Protein AF-A0A7S2U208-F1 (afdb_monomer_lite)

Organism: NCBI:txid641309

pLDDT: me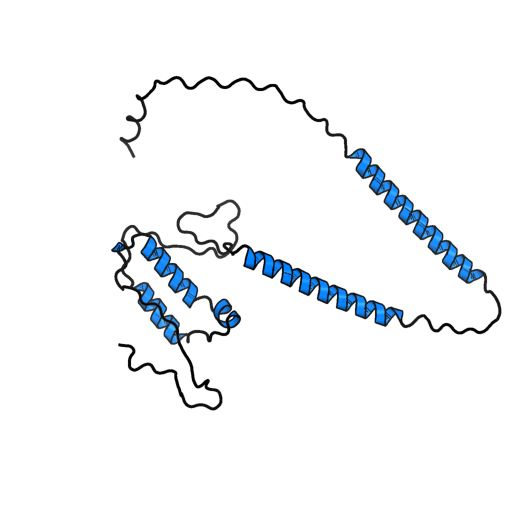an 74.58, std 19.65, range [35.47, 97.38]

Secondary structure (DSSP, 8-state):
--TT---BS--STT--SB---------SB-GGGTHHHHHHHHHHHHHHH-HHHHHHTTPPPPPHHHHHHHHHHHHT-B--TTPPPPEE-SS--TTT-S-TTEE-TT---HHHHHHHHHHHHHHHHHHHHHHHHHHHHHHTTS-----------HHHHHHHHHHHHHHHHHHHHHHHHHHHHHHTT---PPPPPPPPPPPPP--S---SSTTSSSS--

Structure (mmCIF, N/CA/C/O backbone):
data_AF-A0A7S2U208-F1
#
_entry.id   AF-A0A7S2U208-F1
#
loop_
_atom_site.group_PDB
_atom_site.id
_atom_site.type_symbol
_atom_site.label_atom_id
_atom_site.label_alt_id
_atom_site.label_comp_id
_atom_site.label_asym_id
_atom_site.label_entity_id
_atom_site.label_seq_id
_atom_site.pdbx_PDB_ins_code
_atom_site.Cartn_x
_atom_site.Cartn_y
_atom_site.Cartn_z
_atom_site.occupancy
_atom_site.B_iso_or_equiv
_atom_site.auth_seq_id
_atom_site.auth_comp_id
_atom_site.auth_asym_id
_atom_site.auth_atom_id
_atom_site.pdbx_PDB_model_num
ATOM 1 N N . ASP A 1 1 ? -1.502 -24.237 -1.518 1.00 57.03 1 ASP A N 1
ATOM 2 C CA . ASP A 1 1 ? -0.216 -24.923 -1.718 1.00 57.03 1 ASP A CA 1
ATOM 3 C C . ASP A 1 1 ? 0.587 -24.074 -2.691 1.00 57.03 1 ASP A C 1
ATOM 5 O O . ASP A 1 1 ? 0.055 -23.744 -3.741 1.00 57.03 1 ASP A O 1
ATOM 9 N N . TRP A 1 2 ? 1.779 -23.626 -2.290 1.00 66.19 2 TRP A N 1
ATOM 10 C CA . TRP A 1 2 ? 2.654 -22.746 -3.082 1.00 66.19 2 TRP A CA 1
ATOM 11 C C . TRP A 1 2 ? 3.864 -23.499 -3.655 1.00 66.19 2 TRP A C 1
ATOM 13 O O . TRP A 1 2 ? 4.744 -22.885 -4.250 1.00 66.19 2 TRP A O 1
ATOM 23 N N . SER A 1 3 ? 3.915 -24.827 -3.492 1.00 73.00 3 SER A N 1
ATOM 24 C CA . SER A 1 3 ? 5.051 -25.665 -3.899 1.00 73.00 3 SER A CA 1
ATOM 25 C C . SER A 1 3 ? 5.338 -25.653 -5.405 1.00 73.00 3 SER A C 1
ATOM 27 O O . SER A 1 3 ? 6.458 -25.944 -5.815 1.00 73.00 3 SER A O 1
ATOM 29 N N . SER A 1 4 ? 4.355 -25.287 -6.232 1.00 75.25 4 SER A N 1
ATOM 30 C CA . SER A 1 4 ? 4.497 -25.177 -7.687 1.00 75.25 4 SER A CA 1
ATOM 31 C C . SER A 1 4 ? 4.954 -23.797 -8.171 1.00 75.25 4 SER A C 1
ATOM 33 O O . SER A 1 4 ? 5.148 -23.618 -9.372 1.00 75.25 4 SER A O 1
ATOM 35 N N . VAL A 1 5 ? 5.088 -22.807 -7.282 1.00 79.25 5 VAL A N 1
ATOM 36 C CA . VAL A 1 5 ? 5.512 -21.453 -7.657 1.00 79.25 5 VAL A CA 1
ATOM 37 C C . VAL A 1 5 ? 7.029 -21.358 -7.547 1.00 79.25 5 VAL A C 1
ATOM 39 O O . VAL A 1 5 ? 7.582 -21.328 -6.451 1.00 79.25 5 VAL A O 1
ATOM 42 N N . ASN A 1 6 ? 7.701 -21.301 -8.698 1.00 83.12 6 ASN A N 1
ATOM 43 C CA . ASN A 1 6 ? 9.147 -21.136 -8.794 1.00 83.12 6 ASN A CA 1
ATOM 44 C C . ASN A 1 6 ? 9.487 -19.889 -9.622 1.00 83.12 6 ASN A C 1
ATOM 46 O O . ASN A 1 6 ? 9.074 -19.789 -10.776 1.00 83.12 6 ASN A O 1
ATOM 50 N N . LEU A 1 7 ? 10.260 -18.970 -9.036 1.00 85.00 7 LEU A N 1
ATOM 51 C CA . LEU A 1 7 ? 10.791 -17.780 -9.712 1.00 85.00 7 LEU A CA 1
ATOM 52 C C . LEU A 1 7 ? 12.325 -17.792 -9.841 1.00 85.00 7 LEU A C 1
ATOM 54 O O . LEU A 1 7 ? 12.908 -16.817 -10.313 1.00 85.00 7 LEU A O 1
ATOM 58 N N . TYR A 1 8 ? 12.990 -18.878 -9.442 1.00 87.12 8 TYR A N 1
ATOM 59 C CA . TYR A 1 8 ? 14.433 -19.036 -9.616 1.00 87.12 8 TYR A CA 1
ATOM 60 C C . TYR A 1 8 ? 14.748 -19.764 -10.922 1.00 87.12 8 TYR A C 1
ATOM 62 O O . TYR A 1 8 ? 13.994 -20.642 -11.348 1.00 87.12 8 TYR A O 1
ATOM 70 N N . ASP A 1 9 ? 15.893 -19.416 -11.511 1.00 87.88 9 ASP A N 1
ATOM 71 C CA . ASP A 1 9 ? 16.451 -20.029 -12.723 1.00 87.88 9 ASP A CA 1
ATOM 72 C C . ASP A 1 9 ? 15.465 -20.065 -13.904 1.00 87.88 9 ASP A C 1
ATOM 74 O O . ASP A 1 9 ? 15.378 -21.022 -14.675 1.00 87.88 9 ASP A O 1
ATOM 78 N N . LEU A 1 10 ? 14.664 -19.004 -14.023 1.00 89.69 10 LEU A N 1
ATOM 79 C CA . LEU A 1 10 ? 13.752 -18.847 -15.144 1.00 89.69 10 LEU A CA 1
ATOM 80 C C . LEU A 1 10 ? 14.535 -18.465 -16.413 1.00 89.69 10 LEU A C 1
ATOM 82 O O . LEU A 1 10 ? 15.453 -17.643 -16.350 1.00 89.69 10 LEU A O 1
ATOM 86 N N . PRO A 1 11 ? 14.168 -19.014 -17.585 1.00 90.38 11 PRO A N 1
ATOM 87 C CA . PRO A 1 11 ? 14.855 -18.710 -18.832 1.00 90.38 11 PRO A CA 1
ATOM 88 C C . PRO A 1 11 ? 14.636 -17.249 -19.253 1.00 90.38 11 PRO A C 1
ATOM 90 O O . PRO A 1 11 ? 13.583 -16.658 -19.006 1.00 90.38 11 PRO A O 1
ATOM 93 N N . GLY A 1 12 ? 15.621 -16.677 -19.943 1.00 89.38 12 GLY A N 1
ATOM 94 C CA . GLY A 1 12 ? 15.514 -15.370 -20.591 1.00 89.38 12 GLY A CA 1
ATOM 95 C C . GLY A 1 12 ? 16.779 -14.530 -20.455 1.00 89.38 12 GLY A C 1
ATOM 96 O O . GLY A 1 12 ? 17.390 -14.463 -19.394 1.00 89.38 12 GLY A O 1
ATOM 97 N N . ASP A 1 13 ? 17.140 -13.829 -21.529 1.00 91.94 13 ASP A N 1
ATOM 98 C CA . ASP A 1 13 ? 18.399 -13.071 -21.631 1.00 91.94 13 ASP A CA 1
ATOM 99 C C . ASP A 1 13 ? 18.510 -11.900 -20.636 1.00 91.94 13 ASP A C 1
ATOM 101 O O . ASP A 1 13 ? 19.591 -11.356 -20.423 1.00 91.94 13 ASP A O 1
ATOM 105 N N . LYS A 1 14 ? 17.384 -11.484 -20.042 1.00 90.62 14 LYS A N 1
ATOM 106 C CA . LYS A 1 14 ? 17.288 -10.397 -19.051 1.00 90.62 14 LYS A CA 1
ATOM 107 C C . LYS A 1 14 ? 16.678 -10.856 -17.727 1.00 90.62 14 LYS A C 1
ATOM 109 O O . LYS A 1 14 ? 16.269 -10.024 -16.919 1.00 90.62 14 LYS A O 1
ATOM 114 N N . THR A 1 15 ? 16.577 -12.162 -17.517 1.00 90.25 15 THR A N 1
ATOM 115 C CA . THR A 1 15 ? 15.981 -12.722 -16.310 1.00 90.25 15 THR A CA 1
ATOM 116 C C . THR A 1 15 ? 17.043 -12.815 -15.228 1.00 90.25 15 THR A C 1
ATOM 118 O O . THR A 1 15 ? 18.087 -13.438 -15.414 1.00 90.25 15 THR A O 1
ATOM 121 N N . TRP A 1 16 ? 16.789 -12.185 -14.082 1.00 90.44 16 TRP A N 1
ATOM 122 C CA . TRP A 1 16 ? 17.671 -12.350 -12.936 1.00 90.44 16 TRP A CA 1
ATOM 123 C C . TRP A 1 16 ? 17.490 -13.764 -12.351 1.00 90.44 16 TRP A C 1
ATOM 125 O O . TRP A 1 16 ? 16.359 -14.148 -12.040 1.00 90.44 16 TRP A O 1
ATOM 135 N N . PRO A 1 17 ? 18.568 -14.554 -12.185 1.00 89.56 17 PRO A N 1
ATOM 136 C CA . PRO A 1 17 ? 18.469 -15.982 -11.871 1.00 89.56 17 PRO A CA 1
ATOM 137 C C . PRO A 1 17 ? 17.915 -16.272 -10.471 1.00 89.56 17 PRO A C 1
ATOM 139 O O . PRO A 1 17 ? 17.424 -17.371 -10.222 1.00 89.56 17 PRO A O 1
ATOM 142 N N . ILE A 1 18 ? 17.973 -15.304 -9.550 1.00 89.75 18 ILE A N 1
ATOM 143 C CA . ILE A 1 18 ? 17.471 -15.458 -8.181 1.00 89.75 18 ILE A CA 1
ATOM 144 C C . ILE A 1 18 ? 16.407 -14.394 -7.916 1.00 89.75 18 ILE A C 1
ATOM 146 O O . ILE A 1 18 ? 16.704 -13.338 -7.361 1.00 89.75 18 ILE A O 1
ATOM 150 N N . THR A 1 19 ? 15.167 -14.669 -8.319 1.00 89.00 19 THR A N 1
ATOM 151 C CA . THR A 1 19 ? 14.027 -13.774 -8.083 1.00 89.00 19 THR A CA 1
ATOM 152 C C . THR A 1 19 ? 13.155 -14.316 -6.956 1.00 89.00 19 THR A C 1
ATOM 154 O O . THR A 1 19 ? 12.832 -15.499 -6.911 1.00 89.00 19 THR A O 1
ATOM 157 N N . LEU A 1 20 ? 12.782 -13.440 -6.027 1.00 86.38 20 LEU A N 1
ATOM 158 C CA . LEU A 1 20 ? 11.965 -13.740 -4.853 1.00 86.38 20 LEU A CA 1
ATOM 159 C C . LEU A 1 20 ? 10.721 -12.858 -4.860 1.00 86.38 20 LEU A C 1
ATOM 161 O O . LEU A 1 20 ? 10.756 -11.736 -5.362 1.00 86.38 20 LEU A O 1
ATOM 165 N N . PHE A 1 21 ? 9.651 -13.340 -4.237 1.00 86.19 21 PHE A N 1
ATOM 166 C CA . PHE A 1 21 ? 8.489 -12.525 -3.908 1.00 86.19 21 PHE A CA 1
ATOM 167 C C . PHE A 1 21 ? 8.187 -12.654 -2.417 1.00 86.19 21 PHE A C 1
ATOM 169 O O . PHE A 1 21 ? 8.301 -13.732 -1.833 1.00 86.19 21 PHE A O 1
ATOM 176 N N . SER A 1 22 ? 7.812 -11.536 -1.808 1.00 86.31 22 SER A N 1
ATOM 177 C CA . SER A 1 22 ? 7.333 -11.491 -0.430 1.00 86.31 22 SER A CA 1
ATOM 178 C C . SER A 1 22 ? 5.812 -11.598 -0.428 1.00 86.31 22 SER A C 1
ATOM 180 O O . SER A 1 22 ? 5.149 -11.047 -1.305 1.00 86.31 22 SER A O 1
ATOM 182 N N . TYR A 1 23 ? 5.254 -12.293 0.559 1.00 87.56 23 TYR A N 1
ATOM 183 C CA . TYR A 1 23 ? 3.812 -12.483 0.691 1.00 87.56 23 TYR A CA 1
ATOM 184 C C . TYR A 1 23 ? 3.360 -12.291 2.141 1.00 87.56 23 TYR A C 1
ATOM 186 O O . TYR A 1 23 ? 4.131 -12.474 3.085 1.00 87.56 23 TYR A O 1
ATOM 194 N N . PHE A 1 24 ? 2.079 -11.968 2.312 1.00 89.81 24 PHE A N 1
ATOM 195 C CA . PHE A 1 24 ? 1.411 -11.957 3.609 1.00 89.81 24 PHE A CA 1
ATOM 196 C C . PHE A 1 24 ? 0.579 -13.228 3.775 1.00 89.81 24 PHE A C 1
ATOM 198 O O . PHE A 1 24 ? -0.160 -13.613 2.871 1.00 89.81 24 PHE A O 1
ATOM 205 N N . TYR A 1 25 ? 0.663 -13.855 4.948 1.00 91.25 25 TYR A N 1
ATOM 206 C CA . TYR A 1 25 ? -0.319 -14.851 5.368 1.00 91.25 25 TYR A CA 1
ATOM 207 C C . TYR A 1 25 ? -1.372 -14.171 6.234 1.00 91.25 25 TYR A C 1
ATOM 209 O O . TYR A 1 25 ? -1.054 -13.620 7.287 1.00 91.25 25 TYR A O 1
ATOM 217 N N . VAL A 1 26 ? -2.621 -14.220 5.781 1.00 93.50 26 VAL A N 1
ATOM 218 C CA . VAL A 1 26 ? -3.759 -13.576 6.440 1.00 93.50 26 VAL A CA 1
ATOM 219 C C . VAL A 1 26 ? -4.861 -14.612 6.614 1.00 93.50 26 VAL A C 1
ATOM 221 O O . VAL A 1 26 ? -5.152 -15.375 5.693 1.00 93.50 26 VAL A O 1
ATOM 224 N N . SER A 1 27 ? -5.451 -14.666 7.808 1.00 94.88 27 SER A N 1
ATOM 225 C CA . SER A 1 27 ? -6.639 -15.488 8.052 1.00 94.88 27 SER A CA 1
ATOM 226 C C . SER A 1 27 ? -7.812 -14.937 7.245 1.00 94.88 27 SER A C 1
ATOM 228 O O . SER A 1 27 ? -8.020 -13.728 7.221 1.00 94.88 27 SER A O 1
ATOM 230 N N . GLN A 1 28 ? -8.600 -15.813 6.621 1.00 95.00 28 GLN A N 1
ATOM 231 C CA . GLN A 1 28 ? -9.834 -15.401 5.940 1.00 95.00 28 GLN A CA 1
ATOM 232 C C . GLN A 1 28 ? -10.878 -14.862 6.926 1.00 95.00 28 GLN A C 1
ATOM 234 O O . GLN A 1 28 ? -11.685 -14.008 6.568 1.00 95.00 28 GLN A O 1
ATOM 239 N N . ASP A 1 29 ? -10.831 -15.342 8.171 1.00 96.75 29 ASP A N 1
ATOM 240 C CA . ASP A 1 29 ? -11.661 -14.861 9.267 1.00 96.75 29 ASP A CA 1
ATOM 241 C C . ASP A 1 29 ? -10.842 -13.982 10.218 1.00 96.75 29 ASP A C 1
ATOM 243 O O . ASP A 1 29 ? -9.923 -14.459 10.897 1.00 96.75 29 ASP A O 1
ATOM 247 N N . LEU A 1 30 ? -11.176 -12.692 10.244 1.00 96.38 30 LEU A N 1
ATOM 248 C CA . LEU A 1 30 ? -10.582 -11.661 11.091 1.00 96.38 30 LEU A CA 1
ATOM 249 C C . LEU A 1 30 ? -11.565 -11.148 12.155 1.00 96.38 30 LEU A C 1
ATOM 251 O O . LEU A 1 30 ? -11.259 -10.160 12.825 1.00 96.38 30 LEU A O 1
ATOM 255 N N . ASN A 1 31 ? -12.713 -11.807 12.365 1.00 95.81 31 ASN A N 1
ATOM 256 C CA . ASN A 1 31 ? -13.724 -11.377 13.342 1.00 95.81 31 ASN A CA 1
ATOM 257 C C . ASN A 1 31 ? -13.141 -11.196 14.750 1.00 95.81 31 ASN A C 1
ATOM 259 O O . ASN A 1 31 ? -13.442 -10.227 15.439 1.00 95.81 31 ASN A O 1
ATOM 263 N N . ASN A 1 32 ? -12.232 -12.084 15.157 1.00 95.12 32 ASN A N 1
ATOM 264 C CA . ASN A 1 32 ? -11.614 -12.044 16.486 1.00 95.12 32 ASN A CA 1
ATOM 265 C C . ASN A 1 32 ? -10.656 -10.855 16.691 1.00 95.12 32 ASN A C 1
ATOM 267 O O . ASN A 1 32 ? -10.198 -10.626 17.810 1.00 95.12 32 ASN A O 1
ATOM 271 N N . LEU A 1 33 ? -10.323 -10.115 15.627 1.00 95.44 33 LEU A N 1
ATOM 272 C CA . LEU A 1 33 ? -9.437 -8.953 15.689 1.00 95.44 33 LEU A CA 1
ATOM 273 C C . LEU A 1 33 ? -10.192 -7.632 15.902 1.00 95.44 33 LEU A C 1
ATOM 275 O O . LEU A 1 33 ? -9.546 -6.602 16.092 1.00 95.44 33 LEU A O 1
ATOM 279 N N . ASN A 1 34 ? -11.530 -7.629 15.893 1.00 94.88 34 ASN A N 1
ATOM 280 C CA . ASN A 1 34 ? -12.344 -6.412 16.012 1.00 94.88 34 ASN A CA 1
ATOM 281 C C . ASN A 1 34 ? -11.878 -5.332 15.004 1.00 94.88 34 ASN A C 1
ATOM 283 O O . ASN A 1 34 ? -11.585 -5.629 13.843 1.00 94.88 34 ASN A O 1
ATOM 287 N N . GLN A 1 35 ? -11.729 -4.080 15.448 1.00 95.25 35 GLN A N 1
ATOM 288 C CA . GLN A 1 35 ? -11.224 -2.974 14.627 1.00 95.25 35 GLN A CA 1
ATOM 289 C C . GLN A 1 35 ? -9.832 -3.234 14.020 1.00 95.25 35 GLN A C 1
ATOM 291 O O . GLN A 1 35 ? -9.523 -2.716 12.947 1.00 95.25 35 GLN A O 1
ATOM 296 N N . THR A 1 36 ? -8.980 -4.044 14.659 1.00 95.50 36 THR A N 1
ATOM 297 C CA . THR A 1 36 ? -7.649 -4.369 14.123 1.00 95.50 36 THR A CA 1
ATOM 298 C C . THR A 1 36 ? -7.741 -5.122 12.795 1.00 95.50 36 THR A C 1
ATOM 300 O O . THR A 1 36 ? -6.876 -4.932 11.943 1.00 95.50 36 THR A O 1
ATOM 303 N N . GLY A 1 37 ? -8.807 -5.902 12.570 1.00 96.31 37 GLY A N 1
ATOM 304 C CA . GLY A 1 37 ? -9.058 -6.554 11.282 1.00 96.31 37 GLY A CA 1
ATOM 305 C C . GLY A 1 37 ? -9.211 -5.544 10.141 1.00 96.31 37 GLY A C 1
ATOM 306 O O . GLY A 1 37 ? -8.594 -5.708 9.090 1.00 96.31 37 GLY A O 1
ATOM 307 N N . GLN A 1 38 ? -9.940 -4.448 10.377 1.00 95.56 38 GLN A N 1
ATOM 308 C CA . GLN A 1 38 ? -10.099 -3.368 9.394 1.00 95.56 38 GLN A CA 1
ATOM 309 C C . GLN A 1 38 ? -8.794 -2.623 9.128 1.00 95.56 38 GLN A C 1
ATOM 311 O O . GLN A 1 38 ? -8.478 -2.306 7.982 1.00 95.56 38 GLN A O 1
ATOM 316 N N . VAL A 1 39 ? -8.003 -2.371 10.174 1.00 95.12 39 VAL A N 1
ATOM 317 C CA . VAL A 1 39 ? -6.682 -1.741 10.024 1.00 95.12 39 VAL A CA 1
ATOM 318 C C . VAL A 1 39 ? -5.755 -2.623 9.187 1.00 95.12 39 VAL A C 1
ATOM 320 O O . VAL A 1 39 ? -5.093 -2.119 8.282 1.00 95.12 39 VAL A O 1
ATOM 323 N N . LEU A 1 40 ? -5.737 -3.935 9.445 1.00 95.69 40 LEU A N 1
ATOM 324 C CA . LEU A 1 40 ? -4.938 -4.889 8.677 1.00 95.69 40 LEU A CA 1
ATOM 325 C C . LEU A 1 40 ? -5.372 -4.934 7.208 1.00 95.69 40 LEU A C 1
ATOM 327 O O . LEU A 1 40 ? -4.518 -4.840 6.329 1.00 95.69 40 LEU A O 1
ATOM 331 N N . LYS A 1 41 ? -6.682 -5.026 6.943 1.00 95.56 41 LYS A N 1
ATOM 332 C CA . LYS A 1 41 ? -7.229 -4.982 5.580 1.00 95.56 41 LYS A CA 1
ATOM 333 C C . LYS A 1 41 ? -6.757 -3.728 4.840 1.00 95.56 41 LYS A C 1
ATOM 335 O O . LYS A 1 41 ? -6.151 -3.835 3.780 1.00 95.56 41 LYS A O 1
ATOM 340 N N . THR A 1 42 ? -6.931 -2.566 5.464 1.00 94.62 42 THR A N 1
ATOM 341 C CA . THR A 1 42 ? -6.551 -1.268 4.884 1.00 94.62 42 THR A CA 1
ATOM 342 C C . THR A 1 42 ? -5.051 -1.183 4.600 1.00 94.62 42 THR A C 1
ATOM 344 O O . THR A 1 42 ? -4.640 -0.669 3.565 1.00 94.62 42 THR A O 1
ATOM 347 N N . MET A 1 43 ? -4.208 -1.704 5.499 1.00 92.19 43 MET A N 1
ATOM 348 C CA . MET A 1 43 ? -2.758 -1.743 5.295 1.00 92.19 43 MET A CA 1
ATOM 349 C C . MET A 1 43 ? -2.382 -2.568 4.058 1.00 92.19 43 MET A C 1
ATOM 351 O O . MET A 1 43 ? -1.527 -2.148 3.282 1.00 92.19 43 MET A O 1
ATOM 355 N N . ILE A 1 44 ? -3.003 -3.735 3.871 1.00 93.50 44 ILE A N 1
ATOM 356 C CA . ILE A 1 44 ? -2.703 -4.618 2.737 1.00 93.50 44 ILE A CA 1
ATOM 357 C C . ILE A 1 44 ? -3.182 -3.986 1.425 1.00 93.50 44 ILE A C 1
ATOM 359 O O . ILE A 1 44 ? -2.432 -3.993 0.449 1.00 93.50 44 ILE A O 1
ATOM 363 N N . GLU A 1 45 ? -4.384 -3.403 1.413 1.00 92.75 45 GLU A N 1
ATOM 364 C CA . GLU A 1 45 ? -4.920 -2.666 0.259 1.00 92.75 45 GLU A CA 1
ATOM 365 C C . GLU A 1 45 ? -3.990 -1.509 -0.130 1.00 92.75 45 GLU A C 1
ATOM 367 O O . GLU A 1 45 ? -3.601 -1.388 -1.290 1.00 92.75 45 GLU A O 1
ATOM 372 N N . TYR A 1 46 ? -3.535 -0.724 0.852 1.00 89.06 46 TYR A N 1
ATOM 373 C CA . TYR A 1 46 ? -2.606 0.383 0.622 1.00 89.06 46 TYR A CA 1
ATOM 374 C C . TYR A 1 46 ? -1.267 -0.072 0.027 1.00 89.06 46 TYR A C 1
ATOM 376 O O . TYR A 1 46 ? -0.766 0.535 -0.919 1.00 89.06 46 TYR A O 1
ATOM 384 N N . ILE A 1 47 ? -0.674 -1.152 0.547 1.00 87.75 47 ILE A N 1
ATOM 385 C CA . ILE A 1 47 ? 0.597 -1.686 0.027 1.00 87.75 47 ILE A CA 1
ATOM 386 C C . ILE A 1 47 ? 0.440 -2.168 -1.422 1.00 87.75 47 ILE A C 1
ATOM 388 O O . ILE A 1 47 ? 1.343 -1.986 -2.239 1.00 87.75 47 ILE A O 1
ATOM 392 N N . LEU A 1 48 ? -0.698 -2.773 -1.767 1.00 88.56 48 LEU A N 1
ATOM 393 C CA . LEU A 1 48 ? -0.934 -3.293 -3.114 1.00 88.56 48 LEU A CA 1
ATOM 394 C C . LEU A 1 48 ? -1.162 -2.170 -4.147 1.00 88.56 48 LEU A C 1
ATOM 396 O O . LEU A 1 48 ? -0.793 -2.320 -5.321 1.00 88.56 48 LEU A O 1
ATOM 400 N N . ASP A 1 49 ? -1.711 -1.038 -3.700 1.00 84.25 49 ASP A N 1
ATOM 401 C CA . ASP A 1 49 ? -2.072 0.120 -4.528 1.00 84.25 49 ASP A CA 1
ATOM 402 C C . ASP A 1 49 ? -1.002 1.231 -4.591 1.00 84.25 49 ASP A C 1
ATOM 404 O O . ASP A 1 49 ? -1.185 2.231 -5.277 1.00 84.25 49 ASP A O 1
ATOM 408 N N . THR A 1 50 ? 0.161 1.070 -3.944 1.00 77.38 50 THR A N 1
ATOM 409 C CA . THR A 1 50 ? 1.234 2.093 -3.911 1.00 77.38 50 THR A CA 1
ATOM 410 C C . THR A 1 50 ? 2.447 1.744 -4.792 1.00 77.38 50 THR A C 1
ATOM 412 O O . THR A 1 50 ? 3.510 1.375 -4.291 1.00 77.38 50 THR A O 1
ATOM 415 N N . PRO A 1 51 ? 2.365 1.881 -6.133 1.00 67.44 51 PRO A N 1
ATOM 416 C CA . PRO A 1 51 ? 3.446 1.485 -7.041 1.00 67.44 51 PRO A CA 1
ATOM 417 C C . PRO A 1 51 ? 4.706 2.359 -6.944 1.00 67.44 51 PRO A C 1
ATOM 419 O O . PRO A 1 51 ? 5.783 1.896 -7.320 1.00 67.44 51 PRO A O 1
ATOM 422 N N . SER A 1 52 ? 4.595 3.601 -6.460 1.00 67.56 52 SER A N 1
ATOM 423 C CA . SER A 1 52 ? 5.718 4.547 -6.369 1.00 67.56 52 SER A CA 1
ATOM 424 C C . SER A 1 52 ? 6.783 4.098 -5.369 1.00 67.56 52 SER A C 1
ATOM 426 O O . SER A 1 52 ? 7.968 4.131 -5.689 1.00 67.56 52 SER A O 1
ATOM 428 N N . LEU A 1 53 ? 6.365 3.596 -4.203 1.00 71.12 53 LEU A N 1
ATOM 429 C CA . LEU A 1 53 ? 7.277 3.109 -3.163 1.00 71.12 53 LEU A CA 1
ATOM 430 C C . LEU A 1 53 ? 8.062 1.877 -3.632 1.00 71.12 53 LEU A C 1
ATOM 432 O O . LEU A 1 53 ? 9.229 1.703 -3.303 1.00 71.12 53 LEU A O 1
ATOM 436 N N . VAL A 1 54 ? 7.440 1.021 -4.443 1.00 78.31 54 VAL A N 1
ATOM 437 C CA . VAL A 1 54 ? 8.044 -0.240 -4.897 1.00 78.31 54 VAL A CA 1
ATOM 438 C C . VAL A 1 54 ? 9.292 0.019 -5.752 1.00 78.31 54 VAL A C 1
ATOM 440 O O . VAL A 1 54 ? 10.313 -0.643 -5.569 1.00 78.31 54 VAL A O 1
ATOM 443 N N . GLN A 1 55 ? 9.241 1.011 -6.645 1.00 77.75 55 GLN A N 1
ATOM 444 C CA . GLN A 1 55 ? 10.369 1.331 -7.528 1.00 77.75 55 GLN A CA 1
ATOM 445 C C . GLN A 1 55 ? 11.525 2.010 -6.789 1.00 77.75 55 GLN A C 1
ATOM 447 O O . GLN A 1 55 ? 12.681 1.719 -7.088 1.00 77.75 55 GLN A O 1
ATOM 452 N N . GLU A 1 56 ? 11.227 2.861 -5.804 1.00 81.25 56 GLU A N 1
ATOM 453 C CA . GLU A 1 56 ? 12.241 3.527 -4.978 1.00 81.25 56 GLU A CA 1
ATOM 454 C C . GLU A 1 56 ? 13.152 2.514 -4.268 1.00 81.25 56 GLU A C 1
ATOM 456 O O . GLU A 1 56 ? 14.374 2.658 -4.260 1.00 81.25 56 GLU A O 1
ATOM 461 N N . PHE A 1 57 ? 12.575 1.421 -3.765 1.00 84.56 57 PHE A N 1
ATOM 462 C CA . PHE A 1 57 ? 13.312 0.356 -3.080 1.00 84.56 57 PHE A CA 1
ATOM 463 C C . PHE A 1 57 ? 13.777 -0.781 -4.005 1.00 84.56 57 PHE A C 1
ATOM 465 O O . PHE A 1 57 ? 14.126 -1.859 -3.528 1.00 84.56 57 PHE A O 1
ATOM 472 N N . SER A 1 58 ? 13.823 -0.554 -5.325 1.00 86.94 58 SER A N 1
ATOM 473 C CA . SER A 1 58 ? 14.291 -1.534 -6.324 1.00 86.94 58 SER A CA 1
ATOM 474 C C . SER A 1 58 ? 13.498 -2.850 -6.363 1.00 86.94 58 SER A C 1
ATOM 476 O O . SER A 1 58 ? 14.018 -3.884 -6.789 1.00 86.94 58 SER A O 1
ATOM 478 N N . PHE A 1 59 ? 12.229 -2.828 -5.956 1.00 88.06 59 PHE A N 1
ATOM 479 C CA . PHE A 1 59 ? 11.312 -3.943 -6.166 1.00 88.06 59 PHE A CA 1
ATOM 480 C C . PHE A 1 59 ? 10.629 -3.829 -7.535 1.00 88.06 59 PHE A C 1
ATOM 482 O O . PHE A 1 59 ? 10.418 -2.742 -8.076 1.00 88.06 59 PHE A O 1
ATOM 489 N N . ALA A 1 60 ? 10.244 -4.973 -8.098 1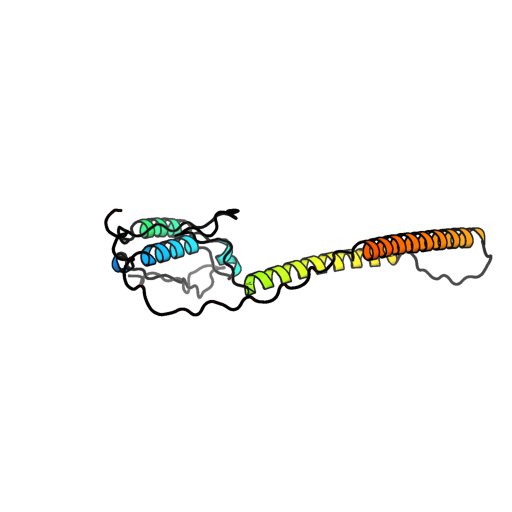.00 87.69 60 ALA A N 1
ATOM 490 C CA . ALA A 1 60 ? 9.381 -5.007 -9.271 1.00 87.69 60 ALA A CA 1
ATOM 491 C C . ALA A 1 60 ? 7.907 -4.842 -8.847 1.00 87.69 60 ALA A C 1
ATOM 493 O O . ALA A 1 60 ? 7.491 -5.444 -7.853 1.00 87.69 60 ALA A O 1
ATOM 494 N N . PRO A 1 61 ? 7.093 -4.061 -9.582 1.00 86.94 61 PRO A N 1
ATOM 495 C CA . PRO A 1 61 ? 5.668 -3.944 -9.299 1.00 86.94 61 PRO A CA 1
ATOM 496 C C . PRO A 1 61 ? 4.947 -5.280 -9.511 1.00 86.94 61 PRO A C 1
ATOM 498 O O . PRO A 1 61 ? 5.263 -6.040 -10.427 1.00 86.94 61 PRO A O 1
ATOM 501 N N . VAL A 1 62 ? 3.933 -5.539 -8.683 1.00 88.06 62 VAL A N 1
ATOM 502 C CA . VAL A 1 62 ? 3.059 -6.710 -8.838 1.00 88.06 62 VAL A CA 1
ATOM 503 C C . VAL A 1 62 ? 2.258 -6.581 -10.146 1.00 88.06 62 VAL A C 1
ATOM 505 O O . VAL A 1 62 ? 1.676 -5.515 -10.373 1.00 88.06 62 VAL A O 1
ATOM 508 N N . PRO A 1 63 ? 2.195 -7.624 -10.999 1.00 89.44 63 PRO A N 1
ATOM 509 C CA . PRO A 1 63 ? 1.387 -7.610 -12.219 1.00 89.44 63 PRO A CA 1
ATOM 510 C C . PRO A 1 63 ? -0.090 -7.303 -11.946 1.00 89.44 63 PRO A C 1
ATOM 512 O O . PRO A 1 63 ? -0.642 -7.783 -10.956 1.00 89.44 63 PRO A O 1
ATOM 515 N N . GLN A 1 64 ? -0.739 -6.549 -12.840 1.00 91.75 64 GLN A N 1
ATOM 516 C CA . GLN A 1 64 ? -2.113 -6.073 -12.630 1.00 91.75 64 GLN A CA 1
ATOM 517 C C . GLN A 1 64 ? -3.108 -7.216 -12.388 1.00 91.75 64 GLN A C 1
ATOM 519 O O . GLN A 1 64 ? -3.891 -7.144 -11.453 1.00 91.75 64 GLN A O 1
ATOM 524 N N . GLU A 1 65 ? -3.005 -8.314 -13.138 1.00 92.38 65 GLU A N 1
ATOM 525 C CA . GLU A 1 65 ? -3.885 -9.482 -12.978 1.00 92.38 65 GLU A CA 1
ATOM 526 C C . GLU A 1 65 ? -3.808 -10.089 -11.565 1.00 92.38 65 GLU A C 1
ATOM 528 O O . GLU A 1 65 ? -4.819 -10.484 -10.985 1.00 92.38 65 GLU A O 1
ATOM 533 N N . VAL A 1 66 ? -2.606 -10.120 -10.976 1.00 91.19 66 VAL A N 1
ATOM 534 C CA . VAL A 1 66 ? -2.391 -10.609 -9.607 1.00 91.19 66 VAL A CA 1
ATOM 535 C C . VAL A 1 66 ? -2.927 -9.605 -8.589 1.00 91.19 66 VAL A C 1
ATOM 537 O O . VAL A 1 66 ? -3.492 -10.008 -7.572 1.00 91.19 66 VAL A O 1
ATOM 540 N N . LYS A 1 67 ? -2.785 -8.299 -8.855 1.00 92.12 67 LYS A N 1
ATOM 541 C CA . LYS A 1 67 ? -3.383 -7.259 -8.010 1.00 92.12 67 LYS A CA 1
ATOM 542 C C . LYS A 1 67 ? -4.901 -7.375 -7.986 1.00 92.12 67 LYS A C 1
ATOM 544 O O . LYS A 1 67 ? -5.467 -7.400 -6.901 1.00 92.12 67 LYS A O 1
ATOM 549 N N . ASP A 1 68 ? -5.535 -7.507 -9.145 1.00 94.00 68 ASP A N 1
ATOM 550 C CA . ASP A 1 68 ? -6.991 -7.599 -9.270 1.00 94.00 68 ASP A CA 1
ATOM 551 C C . ASP A 1 68 ? -7.529 -8.828 -8.523 1.00 94.00 68 ASP A C 1
ATOM 553 O O . ASP A 1 68 ? -8.458 -8.715 -7.719 1.00 94.00 68 ASP A O 1
ATOM 557 N N . TYR A 1 69 ? -6.880 -9.985 -8.703 1.00 94.31 69 TYR A N 1
ATOM 558 C CA . TYR A 1 69 ? -7.208 -11.209 -7.969 1.00 94.31 69 TYR A CA 1
ATOM 559 C C . TYR A 1 69 ? -7.082 -11.031 -6.446 1.00 94.31 69 TYR A C 1
ATOM 561 O O . TYR A 1 69 ? -7.965 -11.433 -5.678 1.00 94.31 69 TYR A O 1
ATOM 569 N N . ASN A 1 70 ? -5.991 -10.410 -5.991 1.00 94.00 70 ASN A N 1
ATOM 570 C CA . ASN A 1 70 ? -5.759 -10.172 -4.570 1.00 94.00 70 ASN A CA 1
ATOM 571 C C . ASN A 1 70 ? -6.767 -9.172 -3.993 1.00 94.00 70 ASN A C 1
ATOM 573 O O . ASN A 1 70 ? -7.303 -9.431 -2.921 1.00 94.00 70 ASN A O 1
ATOM 577 N N . MET A 1 71 ? -7.073 -8.078 -4.696 1.00 94.44 71 MET A N 1
ATOM 578 C CA . MET A 1 71 ? -8.060 -7.083 -4.261 1.00 94.44 71 MET A CA 1
ATOM 579 C C . MET A 1 71 ? -9.451 -7.698 -4.108 1.00 94.44 71 MET A C 1
ATOM 581 O O . MET A 1 71 ? -10.127 -7.437 -3.114 1.00 94.44 71 MET A O 1
ATOM 585 N N . GLN A 1 72 ? -9.855 -8.572 -5.035 1.00 94.75 72 GLN A N 1
ATOM 586 C CA . GLN A 1 72 ? -11.101 -9.324 -4.901 1.00 94.75 72 GLN A CA 1
ATOM 587 C C . GLN A 1 72 ? -11.080 -10.217 -3.651 1.00 94.75 72 GLN A C 1
ATOM 589 O O . GLN A 1 72 ? -11.990 -10.152 -2.831 1.00 94.75 72 GLN A O 1
ATOM 594 N N . THR A 1 73 ? -10.009 -10.992 -3.468 1.00 94.44 73 THR A N 1
ATOM 595 C CA . THR A 1 73 ? -9.869 -11.918 -2.330 1.00 94.44 73 THR A CA 1
ATOM 596 C C . THR A 1 73 ? -9.837 -11.186 -0.981 1.00 94.44 73 THR A C 1
ATOM 598 O O . THR A 1 73 ? -10.385 -11.669 0.006 1.00 94.44 73 THR A O 1
ATOM 601 N N . ILE A 1 74 ? -9.212 -10.007 -0.923 1.00 95.69 74 ILE A N 1
ATOM 602 C CA . ILE A 1 74 ? -9.183 -9.139 0.264 1.00 95.69 74 ILE A CA 1
ATOM 603 C C . ILE A 1 74 ? -10.579 -8.570 0.564 1.00 95.69 74 ILE A C 1
ATOM 605 O O . ILE A 1 74 ? -10.952 -8.413 1.730 1.00 95.69 74 ILE A O 1
ATOM 609 N N . GLY A 1 75 ? -11.368 -8.290 -0.478 1.00 94.38 75 GLY A N 1
ATOM 610 C CA . GLY A 1 75 ? -12.762 -7.867 -0.360 1.00 94.38 75 GLY A CA 1
ATOM 611 C C . GLY A 1 75 ? -13.637 -8.864 0.404 1.00 94.38 75 GLY A C 1
ATOM 612 O O . GLY A 1 75 ? -14.515 -8.434 1.151 1.00 94.38 75 GLY A O 1
ATOM 613 N N . ASP A 1 76 ? -13.333 -10.158 0.286 1.00 95.81 76 ASP A N 1
ATOM 614 C CA . ASP A 1 76 ? -14.095 -11.267 0.874 1.00 95.81 76 ASP A CA 1
ATOM 615 C C . ASP A 1 76 ? -13.681 -11.629 2.319 1.00 95.81 76 ASP A C 1
ATOM 617 O O . ASP A 1 76 ? -14.246 -12.551 2.913 1.00 95.81 76 ASP A O 1
ATOM 621 N N . LEU A 1 77 ? -12.705 -10.929 2.914 1.00 96.31 77 LEU A N 1
ATOM 622 C CA . LEU A 1 77 ? -12.285 -11.177 4.298 1.00 96.31 77 LEU A CA 1
ATOM 623 C C . LEU A 1 77 ? -13.438 -10.942 5.284 1.00 96.31 77 LEU A C 1
ATOM 625 O O . LEU A 1 77 ? -14.091 -9.896 5.266 1.00 96.31 77 LEU A O 1
ATOM 629 N N . MET A 1 78 ? -13.649 -11.888 6.202 1.00 97.38 78 MET A N 1
ATOM 630 C CA . MET A 1 78 ? -14.672 -11.752 7.238 1.00 97.38 78 MET A CA 1
ATOM 631 C C . MET A 1 78 ? -14.162 -10.830 8.344 1.00 97.38 78 MET A C 1
ATOM 633 O O . MET A 1 78 ? -13.178 -11.129 9.021 1.00 97.38 78 MET A O 1
ATOM 637 N N . LEU A 1 79 ? -14.842 -9.706 8.527 1.00 97.06 79 LEU A N 1
ATOM 638 C CA . LEU A 1 79 ? -14.494 -8.671 9.494 1.00 97.06 79 LEU A CA 1
ATOM 639 C C . LEU A 1 79 ? -15.545 -8.606 10.595 1.00 97.06 79 LEU A C 1
ATOM 641 O O . LEU A 1 79 ? -16.717 -8.894 10.349 1.00 97.06 79 LEU A O 1
ATOM 645 N N . ALA A 1 80 ? -15.128 -8.162 11.782 1.00 96.69 80 ALA A N 1
ATOM 646 C CA . ALA A 1 80 ? -16.040 -7.992 12.904 1.00 96.69 80 ALA A CA 1
ATOM 647 C C . ALA A 1 80 ? -17.210 -7.060 12.520 1.00 96.69 80 ALA A C 1
ATOM 649 O O . ALA A 1 80 ? -16.974 -6.014 11.901 1.00 96.69 80 ALA A O 1
ATOM 650 N N . PRO A 1 81 ? -18.460 -7.407 12.875 1.00 94.56 81 PRO A N 1
ATOM 651 C CA . PRO A 1 81 ? -19.656 -6.712 12.389 1.00 94.56 81 PRO A CA 1
ATOM 652 C C . PRO A 1 81 ? -19.768 -5.258 12.871 1.00 94.56 81 PRO A C 1
ATOM 654 O O . PRO A 1 81 ? -20.463 -4.459 12.252 1.00 94.56 81 PRO A O 1
ATOM 657 N N . ASP A 1 82 ? -19.093 -4.915 13.964 1.00 93.62 82 ASP A N 1
ATOM 658 C CA . ASP A 1 82 ? -19.027 -3.585 14.573 1.00 93.62 82 ASP A CA 1
ATOM 659 C C . ASP A 1 82 ? -17.763 -2.797 14.181 1.00 93.62 82 ASP A C 1
ATOM 661 O O . ASP A 1 82 ? -17.549 -1.677 14.650 1.00 93.62 82 ASP A O 1
ATOM 665 N N . SER A 1 83 ? -16.917 -3.364 13.316 1.00 95.06 83 SER A N 1
ATOM 666 C CA . SER A 1 83 ? -15.693 -2.707 12.867 1.00 95.06 83 SER A CA 1
ATOM 667 C C . SER A 1 83 ? -15.972 -1.637 11.811 1.00 95.06 83 SER A C 1
ATOM 669 O O . SER A 1 83 ? -16.722 -1.838 10.854 1.00 95.06 83 SER A O 1
ATOM 671 N N . ASN A 1 84 ? -15.319 -0.487 11.958 1.00 95.62 84 ASN A N 1
ATOM 672 C CA . ASN A 1 84 ? -15.485 0.646 11.057 1.00 95.62 84 ASN A CA 1
ATOM 673 C C . ASN A 1 84 ? -14.419 0.604 9.952 1.00 95.62 84 ASN A C 1
ATOM 675 O O . ASN A 1 84 ? -13.239 0.423 10.270 1.00 95.62 84 ASN A O 1
ATOM 679 N N . PRO A 1 85 ? -14.783 0.783 8.670 1.00 93.56 85 PRO A N 1
ATOM 680 C CA . PRO A 1 85 ? -13.807 0.910 7.592 1.00 93.56 85 PRO A CA 1
ATOM 681 C C . PRO A 1 85 ? -12.836 2.065 7.851 1.00 93.56 85 PRO A C 1
ATOM 683 O O . PRO A 1 85 ? -13.243 3.123 8.335 1.00 93.56 85 PRO A O 1
ATOM 686 N N . MET A 1 86 ? -11.562 1.876 7.507 1.00 93.69 86 MET A N 1
ATOM 687 C CA . MET A 1 86 ? -10.591 2.964 7.564 1.00 93.69 86 MET A CA 1
ATOM 688 C C . MET A 1 86 ? -10.622 3.758 6.258 1.00 93.69 86 MET A C 1
ATOM 690 O O . MET A 1 86 ? -10.764 3.185 5.181 1.00 93.69 86 MET A O 1
ATOM 694 N N . THR A 1 87 ? -10.436 5.071 6.343 1.00 90.31 87 THR A N 1
ATOM 695 C CA . THR A 1 87 ? -10.262 5.942 5.170 1.00 90.31 87 THR A CA 1
ATOM 696 C C . THR A 1 87 ? -8.848 6.501 5.158 1.00 90.31 87 THR A C 1
ATOM 698 O O . THR A 1 87 ? -8.334 6.885 6.206 1.00 90.31 87 THR A O 1
ATOM 701 N N . ILE A 1 88 ? -8.211 6.556 3.990 1.00 86.94 88 ILE A N 1
ATOM 702 C CA . ILE A 1 88 ? -6.916 7.221 3.815 1.00 86.94 88 ILE A CA 1
ATOM 703 C C . ILE A 1 88 ? -7.177 8.615 3.244 1.00 86.94 88 ILE A C 1
ATOM 705 O O . ILE A 1 88 ? -7.892 8.753 2.253 1.00 86.94 88 ILE A O 1
ATOM 709 N N . GLU A 1 89 ? -6.635 9.648 3.887 1.00 86.81 89 GLU A N 1
ATOM 710 C CA . GLU A 1 89 ? -6.748 11.027 3.400 1.00 86.81 89 GLU A CA 1
ATOM 711 C C . GLU A 1 89 ? -6.056 11.172 2.043 1.00 86.81 89 GLU A C 1
ATOM 713 O O . GLU A 1 89 ? -4.940 10.691 1.858 1.00 86.81 89 GLU A O 1
ATOM 718 N N . SER A 1 90 ? -6.697 11.874 1.109 1.00 79.00 90 SER A N 1
ATOM 719 C CA . SER A 1 90 ? -6.092 12.221 -0.181 1.00 79.00 90 SER A CA 1
ATOM 720 C C . SER A 1 90 ? -5.357 13.565 -0.165 1.00 79.00 90 SER A C 1
ATOM 722 O O . SER A 1 90 ? -4.576 13.837 -1.071 1.00 79.00 90 SER A O 1
ATOM 724 N N . ASP A 1 91 ? -5.668 14.433 0.804 1.00 77.31 91 ASP A N 1
ATOM 725 C CA . ASP A 1 91 ? -5.023 15.732 1.015 1.00 77.31 91 ASP A CA 1
ATOM 726 C C . ASP A 1 91 ? -5.336 16.260 2.433 1.00 77.31 91 ASP A C 1
ATOM 728 O O . ASP A 1 91 ? -6.072 15.666 3.220 1.00 77.31 91 ASP A O 1
ATOM 732 N N . THR A 1 92 ? -4.774 17.419 2.748 1.00 80.50 92 THR A N 1
ATOM 733 C CA . THR A 1 92 ? -4.964 18.218 3.947 1.00 80.50 92 THR A CA 1
ATOM 734 C C . THR A 1 92 ? -6.424 18.595 4.169 1.00 80.50 92 THR A C 1
ATOM 736 O O . THR A 1 92 ? -6.951 19.505 3.529 1.00 80.50 92 THR A O 1
ATOM 739 N N . MET A 1 93 ? -7.039 18.002 5.186 1.00 72.75 93 MET A N 1
ATOM 740 C CA . MET A 1 93 ? -8.334 18.450 5.695 1.00 72.75 93 MET A CA 1
ATOM 741 C C . MET A 1 93 ? -8.133 19.597 6.698 1.00 72.75 93 MET A C 1
ATOM 743 O O . MET A 1 93 ? -7.760 19.394 7.856 1.00 72.75 93 MET A O 1
ATOM 747 N N . VAL A 1 94 ? -8.300 20.842 6.241 1.00 78.44 94 VAL A N 1
ATOM 748 C CA . VAL A 1 94 ? -8.040 22.038 7.061 1.00 78.44 94 VAL A CA 1
ATOM 749 C C . VAL A 1 94 ? -9.114 22.194 8.140 1.00 78.44 94 VAL A C 1
ATOM 751 O O . VAL A 1 94 ? -10.279 22.413 7.837 1.00 78.44 94 VAL A O 1
ATOM 754 N N . GLY A 1 95 ? -8.705 22.148 9.410 1.00 75.69 95 GLY A N 1
ATOM 755 C CA . GLY A 1 95 ? -9.576 22.430 10.558 1.00 75.69 95 GLY A CA 1
ATOM 756 C C . GLY A 1 95 ? -10.397 21.244 11.073 1.00 75.69 95 GLY A C 1
ATOM 757 O O . GLY A 1 95 ? -10.998 21.368 12.136 1.00 75.69 95 GLY A O 1
ATOM 758 N N . GLU A 1 96 ? -10.384 20.101 10.382 1.00 73.19 96 GLU A N 1
ATOM 759 C CA . GLU A 1 96 ? -11.153 18.910 10.782 1.00 73.19 96 GLU A CA 1
ATOM 760 C C . GLU A 1 96 ? -10.378 17.980 11.734 1.00 73.19 96 GLU A C 1
ATOM 762 O O . GLU A 1 96 ? -10.979 17.236 12.508 1.00 73.19 96 GLU A O 1
ATOM 767 N N . GLY A 1 97 ? -9.042 18.081 11.755 1.00 68.69 97 GLY A N 1
ATOM 768 C CA . GLY A 1 97 ? -8.186 17.172 12.522 1.00 68.69 97 GLY A CA 1
ATOM 769 C C . GLY A 1 97 ? -8.229 15.736 11.981 1.00 68.69 97 GLY A C 1
ATOM 770 O O . GLY A 1 97 ? -8.890 15.451 10.988 1.00 68.69 97 GLY A O 1
ATOM 771 N N . ALA A 1 98 ? -7.504 14.818 12.625 1.00 72.75 98 ALA A N 1
ATOM 772 C CA . ALA A 1 98 ? -7.580 13.402 12.270 1.00 72.75 98 ALA A CA 1
ATOM 773 C C . ALA A 1 98 ? -8.863 12.809 12.873 1.00 72.75 98 ALA A C 1
ATOM 775 O O . ALA A 1 98 ? -8.930 12.561 14.080 1.00 72.75 98 ALA A O 1
ATOM 776 N N . GLY A 1 99 ? -9.890 12.625 12.042 1.00 80.31 99 GLY A N 1
ATOM 777 C CA . GLY A 1 99 ? -11.133 11.968 12.442 1.00 80.31 99 GLY A CA 1
ATOM 778 C C . GLY A 1 99 ? -10.915 10.514 12.898 1.00 80.31 99 GLY A C 1
ATOM 779 O O . GLY A 1 99 ? -9.868 9.913 12.629 1.00 80.31 99 GLY A O 1
ATOM 780 N N . PRO A 1 100 ? -11.892 9.908 13.596 1.00 87.81 100 PRO A N 1
ATOM 781 C CA . PRO A 1 100 ? -11.822 8.490 13.929 1.00 87.81 100 PRO A CA 1
ATOM 782 C C . PRO A 1 100 ? -11.765 7.647 12.648 1.00 87.81 100 PRO A C 1
ATOM 784 O O . PRO A 1 100 ? -12.441 7.949 11.670 1.00 87.81 100 PRO A O 1
ATOM 787 N N . PHE A 1 101 ? -10.961 6.581 12.669 1.00 90.06 101 PHE A N 1
ATOM 788 C CA . PHE A 1 101 ? -10.774 5.656 11.538 1.00 90.06 101 PHE A CA 1
ATOM 789 C C . PHE A 1 101 ? -10.197 6.302 10.265 1.00 90.06 101 PHE A C 1
ATOM 791 O O . PHE A 1 101 ? -10.319 5.751 9.174 1.00 90.06 101 PHE A O 1
ATOM 798 N N . VAL A 1 102 ? -9.506 7.437 10.399 1.00 88.75 102 VAL A N 1
ATOM 799 C CA . VAL A 1 102 ? -8.819 8.106 9.289 1.00 88.75 102 VAL A CA 1
ATOM 800 C C . VAL A 1 102 ? -7.300 7.947 9.417 1.00 88.75 102 VAL A C 1
ATOM 802 O O . VAL A 1 102 ? -6.697 8.215 10.462 1.00 88.75 102 VAL A O 1
ATOM 805 N N . ILE A 1 103 ? -6.660 7.487 8.344 1.00 86.88 103 ILE A N 1
ATOM 806 C CA . ILE A 1 103 ? -5.207 7.429 8.194 1.00 86.88 103 ILE A CA 1
ATOM 807 C C . ILE A 1 103 ? -4.776 8.663 7.408 1.00 86.88 103 ILE A C 1
ATOM 809 O O . ILE A 1 103 ? -5.076 8.801 6.226 1.00 86.88 103 ILE A O 1
ATOM 813 N N . SER A 1 104 ? -4.042 9.555 8.068 1.00 84.88 104 SER A N 1
ATOM 814 C CA . SER A 1 104 ? -3.515 10.742 7.404 1.00 84.88 104 SER A CA 1
ATOM 815 C C . SER A 1 104 ? -2.336 10.406 6.498 1.00 84.88 104 SER A C 1
ATOM 817 O O . SER A 1 104 ? -1.366 9.788 6.945 1.00 84.88 104 SER A O 1
ATOM 819 N N . GLN A 1 105 ? -2.369 10.916 5.267 1.00 77.62 105 GLN A N 1
ATOM 820 C CA . GLN A 1 105 ? -1.245 10.864 4.326 1.00 77.62 105 GLN A CA 1
ATOM 821 C C . GLN A 1 105 ? -0.017 11.630 4.843 1.00 77.62 105 GLN A C 1
ATOM 823 O O . GLN A 1 105 ? 1.112 11.380 4.427 1.00 77.62 105 GLN A O 1
ATOM 828 N N . LYS A 1 106 ? -0.209 12.564 5.782 1.00 74.75 106 LYS A N 1
ATOM 829 C CA . LYS A 1 106 ? 0.877 13.377 6.340 1.00 74.75 106 LYS A CA 1
ATOM 830 C C . LYS A 1 106 ? 1.691 12.676 7.419 1.00 74.75 106 LYS A C 1
ATOM 832 O O . LYS A 1 106 ? 2.688 13.242 7.867 1.00 74.75 106 LYS A O 1
ATOM 837 N N . ARG A 1 107 ? 1.294 11.481 7.876 1.00 72.19 107 ARG A N 1
ATOM 838 C CA . ARG A 1 107 ? 2.121 10.732 8.829 1.00 72.19 107 ARG A CA 1
ATOM 839 C C . ARG A 1 107 ? 3.386 10.249 8.133 1.00 72.19 107 ARG A C 1
ATOM 841 O O . ARG A 1 107 ? 3.370 9.264 7.406 1.00 72.19 107 ARG A O 1
ATOM 848 N N . ARG A 1 108 ? 4.485 10.937 8.413 1.00 71.88 108 ARG A N 1
ATOM 849 C CA . ARG A 1 108 ? 5.835 10.589 7.973 1.00 71.88 108 ARG A CA 1
ATOM 850 C C . ARG A 1 108 ? 6.749 10.499 9.180 1.00 71.88 108 ARG A C 1
ATOM 852 O O . ARG A 1 108 ? 6.482 11.137 10.205 1.00 71.88 108 ARG A O 1
ATOM 859 N N . SER A 1 109 ? 7.809 9.704 9.081 1.00 77.00 109 SER A N 1
ATOM 860 C CA . SER A 1 109 ? 8.833 9.746 10.116 1.00 77.00 109 SER A CA 1
ATOM 861 C C . SER A 1 109 ? 9.562 11.090 10.038 1.00 77.00 109 SER A C 1
ATOM 863 O O . SER A 1 109 ? 9.652 11.707 8.975 1.00 77.00 109 SER A O 1
ATOM 865 N N . TYR A 1 110 ? 10.087 11.563 11.168 1.00 73.88 110 TYR A N 1
ATOM 866 C CA . TYR A 1 110 ? 10.881 12.794 11.175 1.00 73.88 110 TYR A CA 1
ATOM 867 C C . TYR A 1 110 ? 12.110 12.688 10.253 1.00 73.88 110 TYR A C 1
ATOM 869 O O . TYR A 1 110 ? 12.495 13.671 9.630 1.00 73.88 110 TYR A O 1
ATOM 877 N N . ILE A 1 111 ? 12.669 11.482 10.110 1.00 78.62 111 ILE A N 1
ATOM 878 C CA . ILE A 1 111 ? 13.811 11.199 9.232 1.00 78.62 111 ILE A CA 1
ATOM 879 C C . ILE A 1 111 ? 13.445 11.435 7.760 1.00 78.62 111 ILE A C 1
ATOM 881 O O . ILE A 1 111 ? 14.244 12.004 7.018 1.00 78.62 111 ILE A O 1
ATOM 885 N N . ASP A 1 112 ? 12.231 11.067 7.339 1.00 79.81 112 ASP A N 1
ATOM 886 C CA . ASP A 1 112 ? 11.779 11.292 5.958 1.00 79.81 112 ASP A CA 1
ATOM 887 C C . ASP A 1 112 ? 11.625 12.790 5.675 1.00 79.81 112 ASP A C 1
ATOM 889 O O . ASP A 1 112 ? 12.010 13.277 4.617 1.00 79.81 112 ASP A O 1
ATOM 893 N N . VAL A 1 113 ? 11.094 13.539 6.649 1.00 83.50 113 VAL A N 1
ATOM 894 C CA . VAL A 1 113 ? 10.953 14.999 6.546 1.00 83.50 113 VAL A CA 1
ATOM 895 C C . VAL A 1 113 ? 12.322 15.675 6.462 1.00 83.50 113 VAL A C 1
ATOM 897 O O . VAL A 1 113 ? 12.511 16.587 5.661 1.00 83.50 113 VAL A O 1
ATOM 900 N N . GLU A 1 114 ? 13.284 15.242 7.274 1.00 86.00 114 GLU A N 1
ATOM 901 C CA . GLU A 1 114 ? 14.647 15.777 7.253 1.00 86.00 114 GLU A CA 1
ATOM 902 C C . GLU A 1 114 ? 15.375 15.445 5.943 1.00 86.00 114 GLU A C 1
ATOM 904 O O . GLU A 1 114 ? 16.074 16.299 5.395 1.00 86.00 114 GLU A O 1
ATOM 909 N N . SER A 1 115 ? 15.172 14.238 5.410 1.00 85.00 115 SER A N 1
ATOM 910 C CA . SER A 1 115 ? 15.767 13.801 4.142 1.00 85.00 115 SER A CA 1
ATOM 911 C C . SER A 1 115 ? 15.261 14.632 2.962 1.00 85.00 115 SER A C 1
ATOM 913 O O . SER A 1 115 ? 16.066 15.090 2.152 1.00 85.00 115 SER A O 1
ATOM 915 N N . ASP A 1 116 ? 13.958 14.916 2.901 1.00 87.19 116 ASP A N 1
ATOM 916 C CA . ASP A 1 116 ? 13.390 15.811 1.885 1.00 87.19 116 ASP A CA 1
ATOM 917 C C . ASP A 1 116 ? 13.959 17.224 2.000 1.00 87.19 116 ASP A C 1
ATOM 919 O O . ASP A 1 116 ? 14.415 17.798 1.015 1.00 87.19 116 ASP A O 1
ATOM 923 N N . GLN A 1 117 ? 14.018 17.770 3.218 1.00 90.31 117 GLN A N 1
ATOM 924 C CA . GLN A 1 117 ? 14.604 19.091 3.446 1.00 90.31 117 GLN A CA 1
ATOM 925 C C . GLN A 1 117 ? 16.080 19.148 3.043 1.00 90.31 117 GLN A C 1
ATOM 927 O O . GLN A 1 117 ? 16.572 20.200 2.625 1.00 90.31 117 GLN A O 1
ATOM 932 N N . LEU A 1 118 ? 16.813 18.046 3.203 1.00 91.31 118 LEU A N 1
ATOM 933 C CA . LEU A 1 118 ? 18.194 17.946 2.758 1.00 91.31 118 LEU A CA 1
ATOM 934 C C . LEU A 1 118 ? 18.277 17.904 1.227 1.00 91.31 118 LEU A C 1
ATOM 936 O O . LEU A 1 118 ? 19.071 18.652 0.660 1.00 91.31 118 LEU A O 1
ATOM 940 N N . ASN A 1 119 ? 17.433 17.114 0.561 1.00 91.62 119 ASN A N 1
ATOM 941 C CA . ASN A 1 119 ? 17.352 17.056 -0.902 1.00 91.62 119 ASN A CA 1
ATOM 942 C C . ASN A 1 119 ? 16.959 18.409 -1.521 1.00 91.62 119 ASN A C 1
ATOM 944 O O . ASN A 1 119 ? 17.563 18.837 -2.509 1.00 91.62 119 ASN A O 1
ATOM 948 N N . ASP A 1 120 ? 16.026 19.138 -0.908 1.00 93.06 120 ASP A N 1
ATOM 949 C CA . ASP A 1 120 ? 15.642 20.491 -1.328 1.00 93.06 120 ASP A CA 1
ATOM 950 C C . ASP A 1 120 ? 16.825 21.467 -1.234 1.00 93.06 120 ASP A C 1
ATOM 952 O O . ASP A 1 120 ? 17.065 22.283 -2.133 1.00 93.06 120 ASP A O 1
ATOM 956 N N . LYS A 1 121 ? 17.617 21.369 -0.157 1.00 92.31 121 LYS A N 1
ATOM 957 C CA . LYS A 1 121 ? 18.843 22.164 0.008 1.00 92.31 121 LYS A CA 1
ATOM 958 C C . LYS A 1 121 ? 19.904 21.787 -1.018 1.00 92.31 121 LYS A C 1
ATOM 960 O O . LYS A 1 121 ? 20.546 22.690 -1.545 1.00 92.31 121 LYS A O 1
ATOM 965 N N . VAL A 1 122 ? 20.085 20.500 -1.319 1.00 94.00 122 VAL A N 1
ATOM 966 C CA . VAL A 1 122 ? 21.013 20.037 -2.365 1.00 94.00 122 VAL A CA 1
ATOM 967 C C . VAL A 1 122 ? 20.603 20.610 -3.718 1.00 94.00 122 VAL A C 1
ATOM 969 O O . VAL A 1 122 ? 21.415 21.270 -4.355 1.00 94.00 122 VAL A O 1
ATOM 972 N N . THR A 1 123 ? 19.332 20.491 -4.095 1.00 93.62 123 THR A N 1
ATOM 973 C CA . THR A 1 123 ? 18.791 21.051 -5.347 1.00 93.62 123 THR A CA 1
ATOM 974 C C . THR A 1 123 ? 18.989 22.571 -5.425 1.00 93.62 123 THR A C 1
ATOM 976 O O . THR A 1 123 ? 19.374 23.131 -6.457 1.00 93.62 123 THR A O 1
ATOM 979 N N . THR A 1 124 ? 18.773 23.266 -4.305 1.00 94.31 124 THR A N 1
ATOM 980 C CA . THR A 1 124 ? 19.014 24.712 -4.202 1.00 94.31 124 THR A CA 1
ATOM 981 C C . THR A 1 124 ? 20.495 25.046 -4.387 1.00 94.31 124 THR A C 1
ATOM 983 O O . THR A 1 124 ? 20.831 25.979 -5.116 1.00 94.31 124 THR A O 1
ATOM 986 N N . LEU A 1 125 ? 21.393 24.289 -3.752 1.00 92.75 125 LEU A N 1
ATOM 987 C CA . LEU A 1 125 ? 22.839 24.474 -3.874 1.00 92.75 125 LEU A CA 1
ATOM 988 C C . LEU A 1 125 ? 23.329 24.186 -5.293 1.00 92.75 125 LEU A C 1
ATOM 990 O O . LEU A 1 125 ? 24.126 24.957 -5.817 1.00 92.75 125 LEU A O 1
ATOM 994 N N . GLU A 1 126 ? 22.831 23.135 -5.939 1.00 94.00 126 GLU A N 1
ATOM 995 C CA . GLU A 1 126 ? 23.126 22.829 -7.341 1.00 94.00 126 GLU A CA 1
ATOM 996 C C . GLU A 1 126 ? 22.719 23.987 -8.255 1.00 94.00 126 GLU A C 1
ATOM 998 O O . GLU A 1 126 ? 23.499 24.417 -9.107 1.00 94.00 126 GLU A O 1
ATOM 1003 N N . THR A 1 127 ? 21.536 24.559 -8.026 1.00 93.69 127 THR A N 1
ATOM 1004 C CA . THR A 1 127 ? 21.066 25.740 -8.761 1.00 93.69 127 THR A CA 1
ATOM 1005 C C . THR A 1 127 ? 22.008 26.927 -8.556 1.00 93.69 127 THR A C 1
ATOM 1007 O O . THR A 1 127 ? 22.455 27.536 -9.527 1.00 93.69 127 THR A O 1
ATOM 1010 N N . GLN A 1 128 ? 22.395 27.218 -7.310 1.00 92.00 128 GLN A N 1
ATOM 1011 C CA . GLN A 1 128 ? 23.319 28.314 -6.996 1.00 92.00 128 GLN A CA 1
ATOM 1012 C C . GLN A 1 128 ? 24.720 28.103 -7.583 1.00 92.00 128 GLN A C 1
ATOM 1014 O O . GLN A 1 128 ? 25.339 29.060 -8.047 1.00 92.00 128 GLN A O 1
ATOM 1019 N N . VAL A 1 129 ? 25.234 26.870 -7.583 1.00 92.88 129 VAL A N 1
ATOM 1020 C CA . VAL A 1 129 ? 26.522 26.528 -8.204 1.00 92.88 129 VAL A CA 1
ATOM 1021 C C . VAL A 1 129 ? 26.457 26.744 -9.713 1.00 92.88 129 VAL A C 1
ATOM 1023 O O . VAL A 1 129 ? 27.376 27.340 -10.274 1.00 92.88 129 VAL A O 1
ATOM 1026 N N . ASN A 1 130 ? 25.366 26.336 -10.362 1.00 91.00 130 ASN A N 1
ATOM 1027 C CA . ASN A 1 130 ? 25.162 26.555 -11.794 1.00 91.00 130 ASN A CA 1
ATOM 1028 C C . ASN A 1 130 ? 25.070 28.052 -12.132 1.00 91.00 130 ASN A C 1
ATOM 1030 O O . ASN A 1 130 ? 25.720 28.516 -13.070 1.00 91.00 130 ASN A O 1
ATOM 1034 N N . GLU A 1 131 ? 24.334 28.835 -11.339 1.00 89.12 131 GLU A N 1
ATOM 1035 C CA . GLU A 1 131 ? 24.253 30.293 -11.490 1.00 89.12 131 GLU A CA 1
ATOM 1036 C C . GLU A 1 131 ? 25.609 30.977 -11.269 1.00 89.12 131 GLU A C 1
ATOM 1038 O O . GLU A 1 131 ? 26.000 31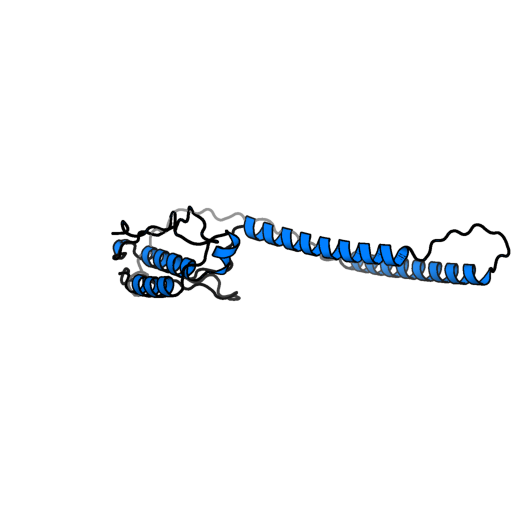.871 -12.026 1.00 89.12 131 GLU A O 1
ATOM 1043 N N . LEU A 1 132 ? 26.355 30.561 -10.243 1.00 88.50 132 LEU A N 1
ATOM 1044 C CA . LEU A 1 132 ? 27.675 31.105 -9.948 1.00 88.50 132 LEU A CA 1
ATOM 1045 C C . LEU A 1 132 ? 28.682 30.751 -11.046 1.00 88.50 132 LEU A C 1
ATOM 1047 O O . LEU A 1 132 ? 29.429 31.624 -11.480 1.00 88.50 132 LEU A O 1
ATOM 1051 N N . SER A 1 133 ? 28.672 29.508 -11.528 1.00 86.19 133 SER A N 1
ATOM 1052 C CA . SER A 1 133 ? 29.505 29.063 -12.648 1.00 86.19 133 SER A CA 1
ATOM 1053 C C . SER A 1 133 ? 29.218 29.889 -13.904 1.00 86.19 133 SER A C 1
ATOM 1055 O O . SER A 1 133 ? 30.147 30.440 -14.494 1.00 86.19 133 SER A O 1
ATOM 1057 N N . ALA A 1 134 ? 27.940 30.105 -14.238 1.00 84.44 134 ALA A N 1
ATOM 1058 C CA . ALA A 1 134 ? 27.546 30.960 -15.356 1.00 84.44 134 ALA A CA 1
ATOM 1059 C C . ALA A 1 134 ? 28.048 32.408 -15.194 1.00 84.44 134 ALA A C 1
ATOM 1061 O O . ALA A 1 134 ? 28.517 33.021 -16.157 1.00 84.44 134 ALA A O 1
ATOM 1062 N N . ARG A 1 135 ? 28.011 32.962 -13.975 1.00 82.06 135 ARG A N 1
ATOM 1063 C CA . ARG A 1 135 ? 28.540 34.305 -13.680 1.00 82.06 135 ARG A CA 1
ATOM 1064 C C . ARG A 1 135 ? 30.060 34.391 -13.794 1.00 82.06 135 ARG A C 1
ATOM 1066 O O . ARG A 1 135 ? 30.550 35.402 -14.287 1.00 82.06 135 ARG A O 1
ATOM 1073 N N . VAL A 1 136 ? 30.795 33.369 -13.356 1.00 81.88 136 VAL A N 1
ATOM 1074 C CA . VAL A 1 136 ? 32.261 33.311 -13.493 1.00 81.88 136 VAL A CA 1
ATOM 1075 C C . VAL A 1 136 ? 32.643 33.272 -14.972 1.00 81.88 136 VAL A C 1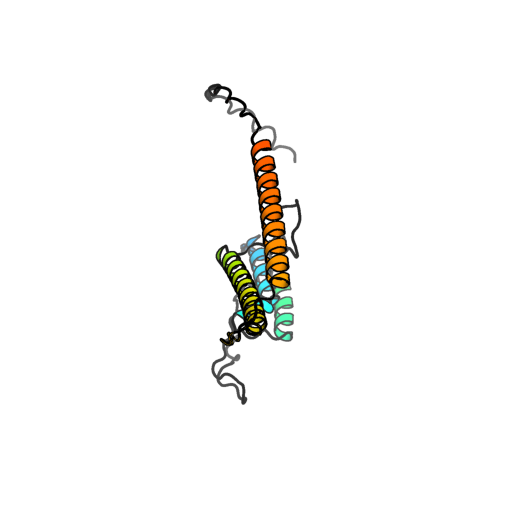
ATOM 1077 O O . VAL A 1 136 ? 33.407 34.129 -15.407 1.00 81.88 136 VAL A O 1
ATOM 1080 N N . SER A 1 137 ? 32.009 32.411 -15.773 1.00 74.44 137 SER A N 1
ATOM 1081 C CA . SER A 1 137 ? 32.239 32.363 -17.226 1.00 74.44 137 SER A CA 1
ATOM 1082 C C . SER A 1 137 ? 31.858 33.665 -17.945 1.00 74.44 137 SER A C 1
ATOM 1084 O O . SER A 1 137 ? 32.471 34.027 -18.945 1.00 74.44 137 SER A O 1
ATOM 1086 N N . SER A 1 138 ? 30.876 34.410 -17.425 1.00 67.12 138 SER A N 1
ATOM 1087 C CA . SER A 1 138 ? 30.509 35.742 -17.936 1.00 67.12 138 SER A CA 1
ATOM 1088 C C . SER A 1 138 ? 31.497 36.844 -17.515 1.00 67.12 138 SER A C 1
ATOM 1090 O O . SER A 1 138 ? 31.609 37.867 -18.188 1.00 67.12 138 SER A O 1
ATOM 1092 N N . GLY A 1 139 ? 32.192 36.662 -16.387 1.00 57.53 139 GLY A N 1
ATOM 1093 C CA . GLY A 1 139 ? 33.141 37.618 -15.806 1.00 57.53 139 GLY A CA 1
ATOM 1094 C C . GLY A 1 139 ? 34.576 37.484 -16.326 1.00 57.53 139 GLY A C 1
ATOM 1095 O O . GLY A 1 139 ? 35.332 38.454 -16.284 1.00 57.53 139 GLY A O 1
ATOM 1096 N N . GLU A 1 140 ? 34.946 36.330 -16.884 1.00 52.75 140 GLU A N 1
ATOM 1097 C CA . GLU A 1 140 ? 36.266 36.085 -17.491 1.00 52.75 140 GLU A CA 1
ATOM 1098 C C . GLU A 1 140 ? 36.504 36.870 -18.804 1.00 52.75 140 GLU A C 1
ATOM 1100 O O . GLU A 1 140 ? 37.613 36.880 -19.333 1.00 52.75 140 GLU A O 1
ATOM 1105 N N . GLY A 1 141 ? 35.506 37.613 -19.302 1.00 47.75 141 GLY A N 1
ATOM 1106 C CA . GLY A 1 141 ? 35.618 38.475 -20.486 1.00 47.75 141 GLY A CA 1
ATOM 1107 C C . GLY A 1 141 ? 36.183 39.887 -20.259 1.00 47.75 141 GLY A C 1
ATOM 1108 O O . GLY A 1 141 ? 36.253 40.655 -21.215 1.00 47.75 141 GLY A O 1
ATOM 1109 N N . SER A 1 142 ? 36.567 40.279 -19.035 1.00 47.31 142 SER A N 1
ATOM 1110 C CA . SER A 1 142 ? 36.971 41.673 -18.750 1.00 47.31 142 SER A CA 1
ATOM 1111 C C . SER A 1 142 ? 38.192 41.812 -17.835 1.00 47.31 142 SER A C 1
ATOM 1113 O O . SER A 1 142 ? 38.225 42.673 -16.954 1.00 47.31 142 SER A O 1
ATOM 1115 N N . SER A 1 143 ? 39.224 40.988 -18.019 1.00 49.62 143 SER A N 1
ATOM 1116 C CA . SER A 1 143 ? 40.531 41.214 -17.379 1.00 49.62 143 SER A CA 1
ATOM 1117 C C . SER A 1 143 ? 41.695 40.674 -18.212 1.00 49.62 143 SER A C 1
ATOM 1119 O O . SER A 1 143 ? 42.506 39.886 -17.739 1.00 49.62 143 SER A O 1
ATOM 1121 N N . THR A 1 144 ? 41.842 41.145 -19.452 1.00 37.56 144 THR A N 1
ATOM 1122 C CA . THR A 1 144 ? 43.179 41.226 -20.056 1.00 37.56 144 THR A CA 1
ATOM 1123 C C . THR A 1 144 ? 43.839 42.497 -19.539 1.00 37.56 144 THR A C 1
ATOM 1125 O O . THR A 1 144 ? 43.582 43.596 -20.028 1.00 37.56 144 THR A O 1
ATOM 1128 N N . CYS A 1 145 ? 44.665 42.351 -18.507 1.00 48.09 145 CYS A N 1
ATOM 1129 C CA . CYS A 1 145 ? 45.555 43.407 -18.048 1.00 48.09 145 CYS A CA 1
ATOM 1130 C C . CYS A 1 145 ? 46.642 43.597 -19.120 1.00 48.09 145 CYS A C 1
ATOM 1132 O O . CYS A 1 145 ? 47.646 42.888 -19.112 1.00 48.09 145 CYS A O 1
ATOM 1134 N N . SER A 1 146 ? 46.426 44.492 -20.092 1.00 35.59 146 SER A N 1
ATOM 1135 C CA . SER A 1 146 ? 47.503 44.935 -20.979 1.00 35.59 146 SER A CA 1
ATOM 1136 C C . SER A 1 146 ? 48.209 46.114 -20.324 1.00 35.59 146 SER A C 1
ATOM 1138 O O . SER A 1 146 ? 47.728 47.246 -20.340 1.00 35.59 146 SER A O 1
ATOM 1140 N N . CYS A 1 147 ? 49.365 45.838 -19.737 1.00 44.66 147 CYS A N 1
ATOM 1141 C CA . CYS A 1 147 ? 50.360 46.851 -19.449 1.00 44.66 147 CYS A CA 1
ATOM 1142 C C . CYS A 1 147 ? 50.869 47.430 -20.777 1.00 44.66 147 CYS A C 1
ATOM 1144 O O . CYS A 1 147 ? 51.680 46.824 -21.470 1.00 44.66 147 CYS A O 1
ATOM 1146 N N . SER A 1 148 ? 50.379 48.604 -21.157 1.00 38.03 148 SER A N 1
ATOM 1147 C CA . SER A 1 148 ? 51.065 49.499 -22.087 1.00 38.03 148 SER A CA 1
ATOM 1148 C C . SER A 1 148 ? 50.645 50.922 -21.764 1.00 38.03 148 SER A C 1
ATOM 1150 O O . SER A 1 148 ? 49.461 51.251 -21.755 1.00 38.03 148 SER A O 1
ATOM 1152 N N . SER A 1 149 ? 51.652 51.698 -21.389 1.00 48.34 149 SER A N 1
ATOM 1153 C CA . SER A 1 149 ? 51.600 53.115 -21.086 1.00 48.34 149 SER A CA 1
ATOM 1154 C C . SER A 1 149 ? 50.962 53.905 -22.227 1.00 48.34 149 SER A C 1
ATOM 1156 O O . SER A 1 149 ? 51.264 53.647 -23.389 1.00 48.34 149 SER A O 1
ATOM 1158 N N . ASP A 1 150 ? 50.079 54.838 -21.875 1.00 45.19 150 ASP A N 1
ATOM 1159 C CA . ASP A 1 150 ? 50.148 56.266 -22.219 1.00 45.19 150 ASP A CA 1
ATOM 1160 C C . ASP A 1 150 ? 48.741 56.893 -22.324 1.00 45.19 150 ASP A C 1
ATOM 1162 O O . ASP A 1 150 ? 47.816 56.345 -22.918 1.00 45.19 150 ASP A O 1
ATOM 1166 N N . ASP A 1 151 ? 48.643 58.059 -21.682 1.00 45.25 151 ASP A N 1
ATOM 1167 C CA . ASP A 1 151 ? 47.582 59.071 -21.649 1.00 45.25 151 ASP A CA 1
ATOM 1168 C C . ASP A 1 151 ? 46.265 58.793 -20.890 1.00 45.25 151 ASP A C 1
ATOM 1170 O O . ASP A 1 151 ? 45.343 58.094 -21.305 1.00 45.25 151 ASP A O 1
ATOM 1174 N N . TYR A 1 152 ? 46.180 59.451 -19.726 1.00 45.66 152 TYR A N 1
ATOM 1175 C CA . TYR A 1 152 ? 45.026 59.527 -18.836 1.00 45.66 152 TYR A CA 1
ATOM 1176 C C . TYR A 1 152 ? 43.865 60.295 -19.480 1.00 45.66 152 TYR A C 1
ATOM 1178 O O . TYR A 1 152 ? 43.897 61.521 -19.575 1.00 45.66 152 TYR A O 1
ATOM 1186 N N . ASP A 1 153 ? 42.783 59.590 -19.807 1.00 51.41 153 ASP A N 1
ATOM 1187 C CA . ASP A 1 153 ? 41.495 60.209 -20.118 1.00 51.41 153 ASP A CA 1
ATOM 1188 C C . ASP A 1 153 ? 40.661 60.349 -18.821 1.00 51.41 153 ASP A C 1
ATOM 1190 O O . ASP A 1 153 ? 39.864 59.483 -18.439 1.00 51.41 153 ASP A O 1
ATOM 1194 N N . ASP A 1 154 ? 40.903 61.449 -18.094 1.00 56.25 154 ASP A N 1
ATOM 1195 C CA . ASP A 1 154 ? 40.318 61.822 -16.784 1.00 56.25 154 ASP A CA 1
ATOM 1196 C C . ASP A 1 154 ? 38.766 61.875 -16.799 1.00 56.25 154 ASP A C 1
ATOM 1198 O O . ASP A 1 154 ? 38.088 61.850 -15.769 1.00 56.25 154 ASP A O 1
ATOM 1202 N N . SER A 1 155 ? 38.157 61.869 -17.987 1.00 56.84 155 SER A N 1
ATOM 1203 C CA . SER A 1 155 ? 36.707 61.867 -18.197 1.00 56.84 155 SER A CA 1
ATOM 1204 C C . SER A 1 155 ? 36.025 60.560 -17.754 1.00 56.84 155 SER A C 1
ATOM 1206 O O . SER A 1 155 ? 34.949 60.590 -17.142 1.00 56.84 155 SER A O 1
ATOM 1208 N N . ARG A 1 156 ? 36.656 59.400 -17.994 1.00 55.97 156 ARG A N 1
ATOM 1209 C CA . ARG A 1 156 ? 36.078 58.085 -17.654 1.00 55.97 156 ARG A CA 1
ATOM 1210 C C . ARG A 1 156 ? 36.216 57.746 -16.175 1.00 55.97 156 ARG A C 1
ATOM 1212 O O . ARG A 1 156 ? 35.253 57.259 -15.581 1.00 55.97 156 ARG A O 1
ATOM 1219 N N . LEU A 1 157 ? 37.347 58.085 -15.556 1.00 52.81 157 LEU A N 1
ATOM 1220 C CA . LEU A 1 157 ? 37.564 57.886 -14.118 1.00 52.81 157 LEU A CA 1
ATOM 1221 C C . LEU A 1 157 ? 36.605 58.736 -13.275 1.00 52.81 157 LEU A C 1
ATOM 1223 O O . LEU A 1 157 ? 36.052 58.238 -12.296 1.00 52.81 157 LEU A O 1
ATOM 1227 N N . ARG A 1 158 ? 36.305 59.970 -13.701 1.00 53.31 158 ARG A N 1
ATOM 1228 C CA . ARG A 1 158 ? 35.298 60.831 -13.056 1.00 53.31 158 ARG A CA 1
ATOM 1229 C C . ARG A 1 158 ? 33.875 60.279 -13.157 1.00 53.31 158 ARG A C 1
ATOM 1231 O O . ARG A 1 158 ? 33.121 60.380 -12.193 1.00 53.31 158 ARG A O 1
ATOM 1238 N N . SER A 1 159 ? 33.513 59.665 -14.286 1.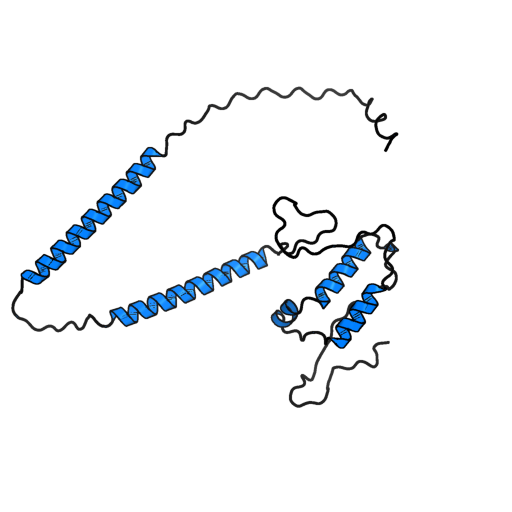00 57.03 159 SER A N 1
ATOM 1239 C CA . SER A 1 159 ? 32.187 59.051 -14.465 1.00 57.03 159 SER A CA 1
ATOM 1240 C C . SER A 1 159 ? 31.989 57.811 -13.583 1.00 57.03 159 SER A C 1
ATOM 1242 O O . SER A 1 159 ? 30.939 57.649 -12.960 1.00 57.03 159 SER A O 1
ATOM 1244 N N . ILE A 1 160 ? 33.032 56.986 -13.449 1.00 59.78 160 ILE A N 1
ATOM 1245 C CA . ILE A 1 160 ? 33.024 55.779 -12.615 1.00 59.78 160 ILE A CA 1
ATOM 1246 C C . ILE A 1 160 ? 33.076 56.153 -11.128 1.00 59.78 160 ILE A C 1
ATOM 1248 O O . ILE A 1 160 ? 32.310 55.612 -10.332 1.00 59.78 160 ILE A O 1
ATOM 1252 N N . ALA A 1 161 ? 33.907 57.130 -10.751 1.00 57.81 161 ALA A N 1
ATOM 1253 C CA . ALA A 1 161 ? 33.967 57.639 -9.382 1.00 57.81 161 ALA A CA 1
ATOM 1254 C C . ALA A 1 161 ? 32.646 58.308 -8.961 1.00 57.81 161 ALA A C 1
ATOM 1256 O O . ALA A 1 161 ? 32.163 58.072 -7.855 1.00 57.81 161 ALA A O 1
ATOM 1257 N N . GLY A 1 162 ? 32.012 59.078 -9.853 1.00 56.50 162 GLY A N 1
ATOM 1258 C CA . GLY A 1 162 ? 30.702 59.686 -9.608 1.00 56.50 162 GLY A CA 1
ATOM 1259 C C . GLY A 1 162 ? 29.596 58.649 -9.390 1.00 56.50 162 GLY A C 1
ATOM 1260 O O . GLY A 1 162 ? 28.802 58.784 -8.457 1.00 56.50 162 GLY A O 1
ATOM 1261 N N . ALA A 1 163 ? 29.581 57.576 -10.187 1.00 58.59 163 ALA A N 1
ATOM 1262 C CA . ALA A 1 163 ? 28.627 56.479 -10.027 1.00 58.59 163 ALA A CA 1
ATOM 1263 C C . ALA A 1 163 ? 28.852 55.688 -8.724 1.00 58.59 163 ALA A C 1
ATOM 1265 O O . ALA A 1 163 ? 27.892 55.376 -8.020 1.00 58.59 163 ALA A O 1
ATOM 1266 N N . ALA A 1 164 ? 30.106 55.416 -8.352 1.00 61.59 164 ALA A N 1
ATOM 1267 C CA . ALA A 1 164 ? 30.434 54.706 -7.113 1.00 61.59 164 ALA A CA 1
ATOM 1268 C C . ALA A 1 164 ? 30.050 55.507 -5.852 1.00 61.59 164 ALA A C 1
ATOM 1270 O O . ALA A 1 164 ? 29.534 54.948 -4.878 1.00 61.59 164 ALA A O 1
ATOM 1271 N N . ILE A 1 165 ? 30.232 56.831 -5.875 1.00 65.38 165 ILE A N 1
ATOM 1272 C CA . ILE A 1 165 ? 29.809 57.711 -4.776 1.00 65.38 165 ILE A CA 1
ATOM 1273 C C . ILE A 1 165 ? 28.277 57.768 -4.699 1.00 65.38 165 ILE A C 1
ATOM 1275 O O . ILE A 1 165 ? 27.719 57.641 -3.612 1.00 65.38 165 ILE A O 1
ATOM 1279 N N . ALA A 1 166 ? 27.578 57.867 -5.832 1.00 66.94 166 ALA A N 1
ATOM 1280 C CA . ALA A 1 166 ? 26.115 57.863 -5.848 1.00 66.94 166 ALA A CA 1
ATOM 1281 C C . ALA A 1 166 ? 25.527 56.556 -5.281 1.00 66.94 166 ALA A C 1
ATOM 1283 O O . ALA A 1 166 ? 24.600 56.593 -4.472 1.00 66.94 166 ALA A O 1
ATOM 1284 N N . LEU A 1 167 ? 26.100 55.403 -5.639 1.00 66.81 167 LEU A N 1
ATOM 1285 C CA . LEU A 1 167 ? 25.645 54.099 -5.147 1.00 66.81 167 LEU A CA 1
ATOM 1286 C C . LEU A 1 167 ? 25.923 53.901 -3.649 1.00 66.81 167 LEU A C 1
ATOM 1288 O O . LEU A 1 167 ? 25.076 53.360 -2.936 1.00 66.81 167 LEU A O 1
ATOM 1292 N N . SER A 1 168 ? 27.065 54.380 -3.143 1.00 77.31 168 SER A N 1
ATOM 1293 C CA . SER A 1 168 ? 27.381 54.274 -1.711 1.00 77.31 168 SER A CA 1
ATOM 1294 C C . SER A 1 168 ? 26.473 55.154 -0.845 1.00 77.31 168 SER A C 1
ATOM 1296 O O . SER A 1 168 ? 26.002 54.705 0.200 1.00 77.31 168 SER A O 1
ATOM 1298 N N . VAL A 1 169 ? 26.125 56.358 -1.310 1.00 74.94 169 VAL A N 1
ATOM 1299 C CA . VAL A 1 169 ? 25.174 57.243 -0.618 1.00 74.94 169 VAL A CA 1
ATOM 1300 C C . VAL A 1 169 ? 23.776 56.619 -0.563 1.00 74.94 169 VAL A C 1
ATOM 1302 O O . VAL A 1 169 ? 23.148 56.617 0.496 1.00 74.94 169 VAL A O 1
ATOM 1305 N N . VAL A 1 170 ? 23.305 56.013 -1.657 1.00 76.12 170 VAL A N 1
ATOM 1306 C CA . VAL A 1 170 ? 22.007 55.313 -1.689 1.00 76.12 170 VAL A CA 1
ATOM 1307 C C . VAL A 1 170 ? 21.990 54.125 -0.720 1.00 76.12 170 VAL A C 1
ATOM 1309 O O . VAL A 1 170 ? 21.029 53.957 0.032 1.00 76.12 170 VAL A O 1
ATOM 1312 N N . SER A 1 171 ? 23.074 53.347 -0.659 1.00 77.94 171 SER A N 1
ATOM 1313 C CA . SER A 1 171 ? 23.197 52.211 0.265 1.00 77.94 171 SER A CA 1
ATOM 1314 C C . SER A 1 171 ? 23.170 52.635 1.741 1.00 77.94 171 SER A C 1
ATOM 1316 O O . SER A 1 171 ? 22.582 51.945 2.581 1.00 77.94 171 SER A O 1
ATOM 1318 N N . ILE A 1 172 ? 23.777 53.778 2.077 1.00 81.19 172 ILE A N 1
ATOM 1319 C CA . ILE A 1 172 ? 23.782 54.319 3.444 1.00 81.19 172 ILE A CA 1
ATOM 1320 C C . ILE A 1 172 ? 22.388 54.825 3.835 1.00 81.19 172 ILE A C 1
ATOM 1322 O O . ILE A 1 172 ? 21.933 54.557 4.948 1.00 81.19 172 ILE A O 1
ATOM 1326 N N . ILE A 1 173 ? 21.676 55.493 2.922 1.00 77.56 173 ILE A N 1
ATOM 1327 C CA . ILE A 1 173 ? 20.312 55.987 3.170 1.00 77.56 173 ILE A CA 1
ATOM 1328 C C . ILE A 1 173 ? 19.348 54.820 3.416 1.00 77.56 173 ILE A C 1
ATOM 1330 O O . ILE A 1 173 ? 18.572 54.862 4.369 1.00 77.56 173 ILE A O 1
ATOM 1334 N N . ILE A 1 174 ? 19.428 53.752 2.617 1.00 78.19 174 ILE A N 1
ATOM 1335 C CA . ILE A 1 174 ? 18.594 52.554 2.804 1.00 78.19 174 ILE A CA 1
ATOM 1336 C C . ILE A 1 174 ? 18.892 51.894 4.157 1.00 78.19 174 ILE A C 1
ATOM 1338 O O . ILE A 1 174 ? 17.970 51.553 4.898 1.00 78.19 174 ILE A O 1
ATOM 1342 N N . SER A 1 175 ? 20.171 51.783 4.523 1.00 76.00 175 SER A N 1
ATOM 1343 C CA . SER A 1 175 ? 20.586 51.207 5.809 1.00 76.00 175 SER A CA 1
ATOM 1344 C C . SER A 1 175 ? 20.089 52.034 7.003 1.00 76.00 175 SER A C 1
ATOM 1346 O O . SER A 1 175 ? 19.579 51.469 7.970 1.00 76.00 175 SER A O 1
ATOM 1348 N N . LEU A 1 176 ? 20.147 53.368 6.923 1.00 75.69 176 LEU A N 1
ATOM 1349 C CA . LEU A 1 176 ? 19.607 54.267 7.950 1.00 75.69 176 LEU A CA 1
ATOM 1350 C C . LEU A 1 176 ? 18.084 54.156 8.079 1.00 75.69 176 LEU A C 1
ATOM 1352 O O . LEU A 1 176 ? 17.569 54.112 9.193 1.00 75.69 176 LEU A O 1
ATOM 1356 N N . VAL A 1 177 ? 17.352 54.053 6.966 1.00 77.62 177 VAL A N 1
ATOM 1357 C CA . VAL A 1 177 ? 15.890 53.864 6.989 1.00 77.62 177 VAL A CA 1
ATOM 1358 C C . VAL A 1 177 ? 15.513 52.527 7.637 1.00 77.62 177 VAL A C 1
ATOM 1360 O O . VAL A 1 177 ? 14.576 52.480 8.439 1.00 77.62 177 VAL A O 1
ATOM 1363 N N . CYS A 1 178 ? 16.258 51.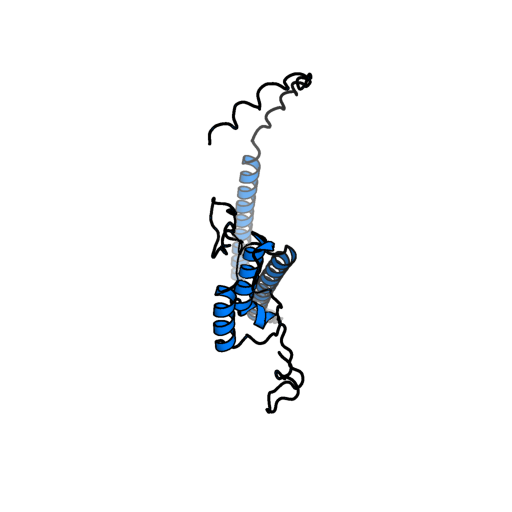457 7.351 1.00 72.94 178 CYS A N 1
ATOM 1364 C CA . CYS A 1 178 ? 16.064 50.151 7.985 1.00 72.94 178 CYS A CA 1
ATOM 1365 C C . CYS A 1 178 ? 16.304 50.201 9.503 1.00 72.94 178 CYS A C 1
ATOM 1367 O O . CYS A 1 178 ? 15.481 49.693 10.268 1.00 72.94 178 CYS A O 1
ATOM 1369 N N . VAL A 1 179 ? 17.374 50.863 9.955 1.00 76.38 179 VAL A N 1
ATOM 1370 C CA . VAL A 1 179 ? 17.684 51.009 11.389 1.00 76.38 179 VAL A CA 1
ATOM 1371 C C . VAL A 1 179 ? 16.649 51.890 12.100 1.00 76.38 179 VAL A C 1
ATOM 1373 O O . VAL A 1 179 ? 16.157 51.519 13.166 1.00 76.38 179 VAL A O 1
ATOM 1376 N N . CYS A 1 180 ? 16.224 53.001 11.491 1.00 67.94 180 CYS A N 1
ATOM 1377 C CA . CYS A 1 180 ? 15.185 53.872 12.051 1.00 67.94 180 CYS A CA 1
ATOM 1378 C C . CYS A 1 180 ? 13.832 53.155 12.202 1.00 67.94 180 CYS A C 1
ATOM 1380 O O . CYS A 1 180 ? 13.129 53.373 13.192 1.00 67.94 180 CYS A O 1
ATOM 1382 N N . LYS A 1 181 ? 13.470 52.254 11.274 1.00 69.69 181 LYS A N 1
ATOM 1383 C CA . LYS A 1 181 ? 12.260 51.426 11.415 1.00 69.69 181 LYS A CA 1
ATOM 1384 C C . LYS A 1 181 ? 12.378 50.361 12.506 1.00 69.69 181 LYS A C 1
ATOM 1386 O O . LYS A 1 181 ? 11.383 50.111 13.181 1.00 69.69 181 LYS A O 1
ATOM 1391 N N . MET A 1 182 ? 13.559 49.777 12.726 1.00 65.75 182 MET A N 1
ATOM 1392 C CA . MET A 1 182 ? 13.770 48.837 13.837 1.00 65.75 182 MET A CA 1
ATOM 1393 C C . MET A 1 182 ? 13.698 49.531 15.202 1.00 65.75 182 MET A C 1
ATOM 1395 O O . MET A 1 182 ? 13.063 49.015 16.118 1.00 65.75 182 MET A O 1
ATOM 1399 N N . MET A 1 183 ? 14.272 50.730 15.336 1.00 54.88 183 MET A N 1
ATOM 1400 C CA . MET A 1 183 ? 14.244 51.476 16.602 1.00 54.88 183 MET A CA 1
ATOM 1401 C C . MET A 1 183 ? 12.848 52.017 16.946 1.00 54.88 183 MET A C 1
ATOM 1403 O O . MET A 1 183 ? 12.508 52.123 18.120 1.00 54.88 183 MET A O 1
ATOM 1407 N N . SER A 1 184 ? 12.002 52.290 15.946 1.00 54.19 184 SER A N 1
ATOM 1408 C CA . SER A 1 184 ? 10.607 52.705 16.162 1.00 54.19 184 SER A CA 1
ATOM 1409 C C . SER A 1 184 ? 9.651 51.543 16.498 1.00 54.19 184 SER A C 1
ATOM 1411 O O . SER A 1 184 ? 8.494 51.800 16.832 1.00 54.19 184 SER A O 1
ATOM 1413 N N . GLY A 1 185 ? 10.099 50.282 16.397 1.00 52.88 185 GLY A N 1
ATOM 1414 C CA . GLY A 1 185 ? 9.286 49.080 16.637 1.00 52.88 185 GLY A CA 1
ATOM 1415 C C . GLY A 1 185 ? 9.366 48.498 18.056 1.00 52.88 185 GLY A C 1
ATOM 1416 O O . GLY A 1 185 ? 8.462 47.768 18.461 1.00 52.88 185 GLY A O 1
ATOM 1417 N N . SER A 1 186 ? 10.387 48.844 18.846 1.00 49.00 186 SER A N 1
ATOM 1418 C CA . SER A 1 186 ? 10.550 48.366 20.232 1.00 49.00 186 SER A CA 1
ATOM 1419 C C . SER A 1 186 ? 9.875 49.297 21.236 1.00 49.00 186 SER A C 1
ATOM 1421 O O . SER A 1 186 ? 10.518 49.997 22.014 1.00 49.00 186 SER A O 1
ATOM 1423 N N . GLY A 1 187 ? 8.545 49.318 21.198 1.00 48.25 187 GLY A N 1
ATOM 1424 C CA . GLY A 1 187 ? 7.718 50.131 22.086 1.00 48.25 187 GLY A CA 1
ATOM 1425 C C . GLY A 1 187 ? 6.407 49.457 22.478 1.00 48.25 187 GLY A C 1
ATOM 1426 O O . GLY A 1 187 ? 5.373 50.118 22.496 1.00 48.25 187 GLY A O 1
ATOM 1427 N N . LYS A 1 188 ? 6.410 48.151 22.777 1.00 39.88 188 LYS A N 1
ATOM 1428 C CA . LYS A 1 188 ? 5.300 47.515 23.507 1.00 39.88 188 LYS A CA 1
ATOM 1429 C C . LYS A 1 188 ? 5.739 47.222 24.937 1.00 39.88 188 LYS A C 1
ATOM 1431 O O . LYS A 1 188 ? 6.626 46.415 25.174 1.00 39.88 188 LYS A O 1
ATOM 1436 N N . LYS A 1 189 ? 5.117 47.959 25.858 1.00 35.81 189 LYS A N 1
ATOM 1437 C CA . LYS A 1 189 ? 5.278 47.896 27.311 1.00 35.81 189 LYS A CA 1
ATOM 1438 C C . LYS A 1 189 ? 4.948 46.490 27.815 1.00 35.81 189 LYS A C 1
ATOM 1440 O O . LYS A 1 189 ? 3.869 45.982 27.517 1.00 35.81 189 LYS A O 1
ATOM 1445 N N . GLU A 1 190 ? 5.850 45.909 28.598 1.00 40.69 190 GLU A N 1
ATOM 1446 C CA . GLU A 1 190 ? 5.553 44.770 29.463 1.00 40.69 190 GLU A CA 1
ATOM 1447 C C . GLU A 1 190 ? 4.460 45.178 30.461 1.00 40.69 190 GLU A C 1
ATOM 1449 O O . GLU A 1 190 ? 4.570 46.186 31.164 1.00 40.69 190 GLU A O 1
ATOM 1454 N N . THR A 1 191 ? 3.365 44.425 30.490 1.00 38.34 191 THR A N 1
ATOM 1455 C CA . THR A 1 191 ? 2.377 44.487 31.570 1.00 38.34 191 THR A CA 1
ATOM 1456 C C . THR A 1 191 ? 2.920 43.734 32.786 1.00 38.34 191 THR A C 1
ATOM 1458 O O . THR A 1 191 ? 3.412 42.619 32.607 1.00 38.34 191 THR A O 1
ATOM 1461 N N . PRO A 1 192 ? 2.826 44.284 34.010 1.00 35.47 192 PRO A N 1
ATOM 1462 C CA . PRO A 1 192 ? 3.358 43.632 35.198 1.00 35.47 192 PRO A CA 1
ATOM 1463 C C . PRO A 1 192 ? 2.556 42.374 35.546 1.00 35.47 192 PRO A C 1
ATOM 1465 O O . PRO A 1 192 ? 1.324 42.357 35.466 1.00 35.47 192 PRO A O 1
ATOM 1468 N N . VAL A 1 193 ? 3.294 41.335 35.941 1.00 43.00 193 VAL A N 1
ATOM 1469 C CA . VAL A 1 193 ? 2.801 40.096 36.550 1.00 43.00 193 VAL A CA 1
ATOM 1470 C C . VAL A 1 193 ? 1.916 40.463 37.740 1.00 43.00 193 VAL A C 1
ATOM 1472 O O . VAL A 1 193 ? 2.375 41.121 38.671 1.00 43.00 193 VAL A O 1
ATOM 1475 N N . LYS A 1 194 ? 0.637 40.074 37.689 1.00 38.00 194 LYS A N 1
ATOM 1476 C CA . LYS A 1 194 ? -0.221 40.074 38.873 1.00 38.00 194 LYS A CA 1
ATOM 1477 C C . LYS A 1 194 ? 0.147 38.865 39.717 1.00 38.00 194 LYS A C 1
ATOM 1479 O O . LYS A 1 194 ? 0.238 37.754 39.198 1.00 38.00 194 LYS A O 1
ATOM 1484 N N . ASP A 1 195 ? 0.375 39.143 40.989 1.00 36.47 195 ASP A N 1
ATOM 1485 C CA . ASP A 1 195 ? 0.713 38.192 42.031 1.00 36.47 195 ASP A CA 1
ATOM 1486 C C . ASP A 1 195 ? -0.230 36.985 42.043 1.00 36.47 195 ASP A C 1
ATOM 1488 O O . ASP A 1 195 ? -1.441 37.104 41.842 1.00 36.47 195 ASP A O 1
ATOM 1492 N N . ALA A 1 196 ? 0.373 35.822 42.272 1.00 39.44 196 ALA A N 1
ATOM 1493 C CA . ALA A 1 196 ? -0.301 34.554 42.462 1.00 39.44 196 ALA A CA 1
ATOM 1494 C C . ALA A 1 196 ? -1.288 34.635 43.638 1.00 39.44 196 ALA A C 1
ATOM 1496 O O . ALA A 1 196 ? -0.890 34.840 44.786 1.00 39.44 196 ALA A O 1
ATOM 1497 N N . GLU A 1 197 ? -2.571 34.430 43.351 1.00 38.91 197 GLU A N 1
ATOM 1498 C CA . GLU A 1 197 ? -3.539 33.997 44.355 1.00 38.91 197 GLU A CA 1
ATOM 1499 C C . GLU A 1 197 ? -3.255 32.520 44.692 1.00 38.91 197 GLU A C 1
ATOM 1501 O O . GLU A 1 197 ? -3.107 31.711 43.771 1.00 38.91 197 GLU A O 1
ATOM 1506 N N . PRO A 1 198 ? -3.129 32.142 45.977 1.00 39.53 198 PRO A N 1
ATOM 1507 C CA . PRO A 1 198 ? -2.880 30.759 46.357 1.00 39.53 198 PRO A CA 1
ATOM 1508 C C . PRO A 1 198 ? -4.131 29.900 46.142 1.00 39.53 198 PRO A C 1
ATOM 1510 O O . PRO A 1 198 ? -5.243 30.292 46.501 1.00 39.53 198 PRO A O 1
ATOM 1513 N N . GLU A 1 199 ? -3.928 28.713 45.570 1.00 42.59 199 GLU A N 1
ATOM 1514 C CA . GLU A 1 199 ? -4.979 27.732 45.304 1.00 42.59 199 GLU A CA 1
ATOM 1515 C C . GLU A 1 199 ? -5.775 27.358 46.570 1.00 42.59 199 GLU A C 1
ATOM 1517 O O . GLU A 1 199 ? -5.178 27.130 47.629 1.00 42.59 199 GLU A O 1
ATOM 1522 N N . PRO A 1 200 ? -7.113 27.223 46.490 1.00 38.84 200 PRO A N 1
ATOM 1523 C CA . PRO A 1 200 ? -7.877 26.609 47.561 1.00 38.84 200 PRO A CA 1
ATOM 1524 C C . PRO A 1 200 ? -7.581 25.106 47.611 1.00 38.84 200 PRO A C 1
ATOM 1526 O O . PRO A 1 200 ? -7.801 24.366 46.653 1.00 38.84 200 PRO A O 1
ATOM 1529 N N . SER A 1 201 ? -7.102 24.664 48.772 1.00 39.91 201 SER A N 1
ATOM 1530 C CA . SER A 1 201 ? -6.879 23.267 49.125 1.00 39.91 201 SER A CA 1
ATOM 1531 C C . SER A 1 201 ? -8.117 22.417 48.834 1.00 39.91 201 SER A C 1
ATOM 1533 O O . SER A 1 201 ? -9.201 22.700 49.349 1.00 39.91 201 SER A O 1
ATOM 1535 N N . ILE A 1 202 ? -7.938 21.347 48.061 1.00 38.81 202 ILE A N 1
ATOM 1536 C CA . ILE A 1 202 ? -8.923 20.279 47.893 1.00 38.81 202 ILE A CA 1
ATOM 1537 C C . ILE A 1 202 ? -9.156 19.637 49.265 1.00 38.81 202 ILE A C 1
ATOM 1539 O O . ILE A 1 202 ? -8.308 18.899 49.766 1.00 38.81 202 ILE A O 1
ATOM 1543 N N . SER A 1 203 ? -10.297 19.938 49.884 1.00 38.81 203 SER A N 1
ATOM 1544 C CA . SER A 1 203 ? -10.832 19.163 50.997 1.00 38.81 203 SER A CA 1
ATOM 1545 C C . SER A 1 203 ? -11.684 18.017 50.454 1.00 38.81 203 SER A C 1
ATOM 1547 O O . SER A 1 203 ? -12.514 18.179 49.557 1.00 38.81 203 SER A O 1
ATOM 1549 N N . GLU A 1 204 ? -11.442 16.829 50.996 1.00 46.03 204 GLU A N 1
ATOM 1550 C CA . GLU A 1 204 ? -12.255 15.635 50.806 1.00 46.03 204 GLU A CA 1
ATOM 1551 C C . GLU A 1 204 ? -13.710 15.916 51.213 1.00 46.03 204 GLU A C 1
ATOM 1553 O O . GLU A 1 204 ? -13.985 16.159 52.385 1.00 46.03 204 GLU A O 1
ATOM 1558 N N . ASN A 1 205 ? -14.631 15.919 50.242 1.00 41.41 205 ASN A N 1
ATOM 1559 C CA . ASN A 1 205 ? -16.009 15.411 50.352 1.00 41.41 205 ASN A CA 1
ATOM 1560 C C . ASN A 1 205 ? -16.841 15.837 49.133 1.00 41.41 205 ASN A C 1
ATOM 1562 O O . ASN A 1 205 ? -17.369 16.942 49.102 1.00 41.41 205 ASN A O 1
ATOM 1566 N N . SER A 1 206 ? -17.023 14.942 48.158 1.00 39.84 206 SER A N 1
ATOM 1567 C CA . SER A 1 206 ? -18.303 14.792 47.437 1.00 39.84 206 SER A CA 1
ATOM 1568 C C . SER A 1 206 ? -18.243 13.568 46.522 1.00 39.84 206 SER A C 1
ATOM 1570 O O . SER A 1 206 ? -18.174 13.634 45.294 1.00 39.84 206 SER A O 1
ATOM 1572 N N . MET A 1 207 ? -18.234 12.403 47.160 1.00 43.84 207 MET A N 1
ATOM 1573 C CA . MET A 1 207 ? -18.597 11.134 46.548 1.00 43.84 207 MET A CA 1
ATOM 1574 C C . MET A 1 207 ? -20.127 11.040 46.656 1.00 43.84 207 MET A C 1
ATOM 1576 O O . MET A 1 207 ? -20.640 10.515 47.637 1.00 43.84 207 MET A O 1
ATOM 1580 N N . GLY A 1 208 ? -20.855 11.660 45.719 1.00 44.94 208 GLY A N 1
ATOM 1581 C CA . GLY A 1 208 ? -22.321 11.777 45.807 1.00 44.94 208 GLY A CA 1
ATOM 1582 C C . GLY A 1 208 ? -23.065 11.826 44.472 1.00 44.94 208 GLY A C 1
ATOM 1583 O O . GLY A 1 208 ? -23.952 11.011 44.253 1.00 44.94 208 GLY A O 1
ATOM 1584 N N . ASP A 1 209 ? -22.677 12.694 43.533 1.00 43.81 209 ASP A N 1
ATOM 1585 C CA . ASP A 1 209 ? -23.612 13.082 42.454 1.00 43.81 209 ASP A CA 1
ATOM 1586 C C . ASP A 1 209 ? -23.289 12.590 41.034 1.00 43.81 209 ASP A C 1
ATOM 1588 O O . ASP A 1 209 ? -23.948 12.972 40.069 1.00 43.81 209 ASP A O 1
ATOM 1592 N N . ARG A 1 210 ? -22.330 11.673 40.854 1.00 45.66 210 ARG A N 1
ATOM 1593 C CA . ARG A 1 210 ? -22.014 11.117 39.516 1.00 45.66 210 ARG A CA 1
ATOM 1594 C C . ARG A 1 210 ? -22.773 9.840 39.140 1.00 45.66 210 ARG A C 1
ATOM 1596 O O . ARG A 1 210 ? -22.419 9.197 38.158 1.00 45.66 210 ARG A O 1
ATOM 1603 N N . LYS A 1 211 ? -23.828 9.477 39.878 1.00 44.22 211 LYS A N 1
ATOM 1604 C CA . LYS A 1 211 ? -24.678 8.313 39.556 1.00 44.22 211 LYS A CA 1
ATOM 1605 C C . LYS A 1 211 ? -25.999 8.637 38.846 1.00 44.22 211 LYS A C 1
ATOM 1607 O O . LYS A 1 211 ? -26.693 7.703 38.473 1.00 44.22 211 LYS A O 1
ATOM 1612 N N . ALA A 1 212 ? -26.333 9.906 38.601 1.00 46.19 212 ALA A N 1
ATOM 1613 C CA . ALA A 1 212 ? -27.652 10.281 38.070 1.00 46.19 212 ALA A CA 1
ATOM 1614 C C . ALA A 1 212 ? -27.700 10.644 36.568 1.00 46.19 212 ALA A C 1
ATOM 1616 O O . ALA A 1 212 ? -28.754 11.040 36.085 1.00 46.19 212 ALA A O 1
ATOM 1617 N N . VAL A 1 213 ? -26.598 10.521 35.812 1.00 45.69 213 VAL A N 1
ATOM 1618 C CA . VAL A 1 213 ? -26.554 10.946 34.387 1.00 45.69 213 VAL A CA 1
ATOM 1619 C C . VAL A 1 213 ? -26.280 9.786 33.409 1.00 45.69 213 VAL A C 1
ATOM 1621 O O . VAL A 1 213 ? -26.252 9.986 32.204 1.00 45.69 213 VAL A O 1
ATOM 1624 N N . MET A 1 214 ? -26.168 8.543 33.892 1.00 41.56 214 MET A N 1
ATOM 1625 C CA . MET A 1 214 ? -26.079 7.338 33.043 1.00 41.56 214 MET A CA 1
ATOM 1626 C C . MET A 1 214 ? -27.345 6.469 33.117 1.00 41.56 214 MET A C 1
ATOM 1628 O O . MET A 1 214 ? -27.280 5.247 33.151 1.00 41.56 214 MET A O 1
ATOM 1632 N N . GLU A 1 215 ? -28.514 7.107 33.129 1.00 44.97 215 GLU A N 1
ATOM 1633 C CA . GLU A 1 215 ? -29.786 6.442 32.837 1.00 44.97 215 GLU A CA 1
ATOM 1634 C C . GLU A 1 215 ? -30.639 7.375 31.968 1.00 44.97 215 GLU A C 1
ATOM 1636 O O . GLU A 1 215 ? -31.527 8.065 32.463 1.00 44.97 215 GLU A O 1
ATOM 1641 N N . LYS A 1 216 ? -30.259 7.464 30.683 1.00 45.84 216 LYS A N 1
ATOM 1642 C CA . LYS A 1 216 ? -31.026 7.903 29.494 1.00 45.84 216 LYS A CA 1
ATOM 1643 C C . LYS A 1 216 ? -30.090 8.545 28.467 1.00 45.84 216 LYS A C 1
ATOM 1645 O O . LYS A 1 216 ? -30.061 9.766 28.362 1.00 45.84 216 LYS A O 1
ATOM 1650 N N . VAL A 1 217 ? -29.374 7.713 27.712 1.00 43.56 217 VAL A N 1
ATOM 1651 C CA . VAL A 1 217 ? -29.212 7.809 26.246 1.00 43.56 217 VAL A CA 1
ATOM 1652 C C . VAL A 1 217 ? -29.029 6.387 25.740 1.00 43.56 217 VAL A C 1
ATOM 1654 O O . VAL A 1 217 ? -28.205 5.675 26.355 1.00 43.56 217 VAL A O 1
#

Foldseek 3Di:
DCVPDDQACDDDPPRDRDDDDDDDDDDLEPQVVAQVLLVVLVVVLVVLPDVPVCVVVPHDRDDPVVSVVVNVSSVNRHYHPNHDHAAEDPDDPPPPPQDPRYHYPPDDDVVVVVVVVVVVVVVVVVVVVVVVVVVVVVVVPPDPPDPDDDDDPVVVVVVVVVVVVVVVVVVVVVVVVVVVVVVVPPDDDDDDDDDDDDDDDDDDDDPDPPPPPPPDD

Sequence (217 aa):
DWSSVNLYDLPGDKTWPITLFSYFYVSQDLNNLNQTGQVLKTMIEYILDTPSLVQEFSFAPVPQEVKDYNMQTIGDLMLAPDSNPMTIESDTMVGEGAGPFVISQKRRSYIDVESDQLNDKVTTLETQVNELSARVSSGEGSSTCSCSSDDYDDSRLRSIAGAAIALSVVSIIISLVCVCKMMSGSGKKETPVKDAEPEPSISENSMGDRKAVMEKV

Radius of gyration: 35.79 Å; chains: 1; bounding box: 83×88×73 Å

InterPro domains:
  IPR050962 Phosphate-binding protein PstS [PTHR42996] (2-160)